Protein AF-A0A9X3IW19-F1 (afdb_monomer)

Organism: NCBI:txid889268

InterPro domains:
  IPR013517 FG-GAP repeat [PF13517] (7-63)
  IPR028994 Integrin alpha, N-terminal [SSF69318] (7-103)

Mean predicted aligned error: 17.05 Å

Foldseek 3Di:
DDQALAQAPQPQDHWDWDADLQQQKIWTQHPVPRDIDMDRDDHRQWAFGFWAAPPPRHTWGWTARLQARKIWTDDPPDDIDIDNAGGRQWDWDWDDPPPPSGTATFTWHDDDPDDGDGDHDDDDDDDDDDPDDDDDPDDPDPDPDDDDDDDDDDDDDDDDDDDDDDDDDDDDDDDDDDDD

Structure (mmCIF, N/CA/C/O backbone):
data_AF-A0A9X3IW19-F1
#
_entry.id   AF-A0A9X3IW19-F1
#
loop_
_atom_site.group_PDB
_atom_site.id
_atom_site.type_symbol
_atom_site.label_atom_id
_atom_site.label_alt_id
_atom_site.label_comp_id
_atom_site.label_asym_id
_atom_site.label_entity_id
_atom_site.label_seq_id
_atom_site.pdbx_PDB_ins_code
_atom_site.Cartn_x
_atom_site.Cartn_y
_atom_site.Cartn_z
_atom_site.occupancy
_atom_site.B_iso_or_equiv
_atom_site.auth_seq_id
_atom_site.auth_comp_id
_atom_site.auth_asym_id
_atom_site.auth_atom_id
_atom_site.pdbx_PDB_model_num
ATOM 1 N N . MET A 1 1 ? 1.644 -18.890 13.844 1.00 50.25 1 MET A N 1
ATOM 2 C CA . MET A 1 1 ? 0.683 -17.776 13.959 1.00 50.25 1 MET A CA 1
ATOM 3 C C . MET A 1 1 ? 0.173 -17.532 12.556 1.00 50.25 1 MET A C 1
ATOM 5 O O . MET A 1 1 ? 0.981 -17.629 11.643 1.00 50.25 1 MET A O 1
ATOM 9 N N . GLN A 1 2 ? -1.133 -17.390 12.355 1.00 54.16 2 GLN A N 1
ATOM 10 C CA . GLN A 1 2 ? -1.665 -17.140 11.016 1.00 54.16 2 GLN A CA 1
ATOM 11 C C . GLN A 1 2 ? -1.313 -15.703 10.629 1.00 54.16 2 GLN A C 1
ATOM 13 O O . GLN A 1 2 ? -1.563 -14.804 11.431 1.00 54.16 2 GLN A O 1
ATOM 18 N N . MET A 1 3 ? -0.682 -15.506 9.468 1.00 64.12 3 MET A N 1
ATOM 19 C CA . MET A 1 3 ? -0.517 -14.165 8.911 1.00 64.12 3 MET A CA 1
ATOM 20 C C . MET A 1 3 ? -1.897 -13.588 8.619 1.00 64.12 3 MET A C 1
ATOM 22 O O . MET A 1 3 ? -2.762 -14.290 8.091 1.00 64.12 3 MET A O 1
ATOM 26 N N . ARG A 1 4 ? -2.085 -12.334 9.019 1.00 76.69 4 ARG A N 1
ATOM 27 C CA . ARG A 1 4 ? -3.254 -11.525 8.699 1.00 76.69 4 ARG A CA 1
ATOM 28 C C . ARG A 1 4 ? -2.783 -10.436 7.768 1.00 76.69 4 ARG A C 1
ATOM 30 O O . ARG A 1 4 ? -2.130 -9.488 8.198 1.00 76.69 4 ARG A O 1
ATOM 37 N N . ASP A 1 5 ? -3.043 -10.634 6.487 1.00 82.88 5 ASP A N 1
ATOM 38 C CA . ASP A 1 5 ? -2.513 -9.755 5.450 1.00 82.88 5 ASP A CA 1
ATOM 39 C C . ASP A 1 5 ? -3.297 -8.435 5.375 1.00 82.88 5 ASP A C 1
ATOM 41 O O . ASP A 1 5 ? -2.851 -7.506 4.706 1.00 82.88 5 ASP A O 1
ATOM 45 N N . THR A 1 6 ? -4.438 -8.319 6.074 1.00 93.00 6 THR A N 1
ATOM 46 C CA . THR A 1 6 ? -5.308 -7.130 6.034 1.00 93.00 6 THR A CA 1
ATOM 47 C C . THR A 1 6 ? -5.830 -6.660 7.398 1.00 93.00 6 THR A C 1
ATOM 49 O O . THR A 1 6 ? -6.834 -5.962 7.437 1.00 93.00 6 THR A O 1
ATOM 52 N N . ASP A 1 7 ? -5.181 -6.995 8.516 1.00 95.38 7 ASP A N 1
ATOM 53 C CA . ASP A 1 7 ? -5.487 -6.423 9.845 1.00 95.38 7 ASP A CA 1
ATOM 54 C C . ASP A 1 7 ? -4.833 -5.037 9.973 1.00 95.38 7 ASP A C 1
ATOM 56 O O . ASP A 1 7 ? -3.658 -4.932 10.317 1.00 95.38 7 ASP A O 1
ATOM 60 N N . PHE A 1 8 ? -5.522 -3.960 9.590 1.00 96.56 8 PHE A N 1
ATOM 61 C CA . PHE A 1 8 ? -4.905 -2.632 9.486 1.00 96.56 8 PHE A CA 1
ATOM 62 C C . PHE A 1 8 ? -4.892 -1.875 10.817 1.00 96.56 8 PHE A C 1
ATOM 64 O O . PHE A 1 8 ? -4.002 -1.048 11.028 1.00 96.56 8 PHE A O 1
ATOM 71 N N . ASP A 1 9 ? -5.859 -2.122 11.705 1.00 96.19 9 ASP A N 1
ATOM 72 C CA . ASP A 1 9 ? -5.946 -1.451 13.009 1.00 96.19 9 ASP A CA 1
ATOM 73 C C . ASP A 1 9 ? -5.315 -2.242 14.170 1.00 96.19 9 ASP A C 1
ATOM 75 O O . ASP A 1 9 ? -5.046 -1.664 15.229 1.00 96.19 9 ASP A O 1
ATOM 79 N N . GLY A 1 10 ? -4.964 -3.511 13.952 1.00 94.75 10 GLY A N 1
ATOM 80 C CA . GLY A 1 10 ? -4.265 -4.357 14.916 1.00 94.75 10 GLY A CA 1
ATOM 81 C C . GLY A 1 10 ? -5.189 -4.969 15.961 1.00 94.75 10 GLY A C 1
ATOM 82 O O . GLY A 1 10 ? -4.710 -5.390 17.020 1.00 94.75 10 GLY A O 1
ATOM 83 N N . ASP A 1 11 ? -6.503 -5.007 15.712 1.00 95.06 11 ASP A N 1
ATOM 84 C CA . ASP A 1 11 ? -7.482 -5.609 16.623 1.00 95.06 11 ASP A CA 1
ATOM 85 C C . ASP A 1 11 ? -7.476 -7.149 16.587 1.00 95.06 11 ASP A C 1
ATOM 87 O O . ASP A 1 11 ? -8.125 -7.816 17.407 1.00 95.06 11 ASP A O 1
ATOM 91 N N . GLY A 1 12 ? -6.697 -7.729 15.676 1.00 93.12 12 GLY A N 1
ATOM 92 C CA . GLY A 1 12 ? -6.597 -9.158 15.499 1.00 93.12 12 GLY A CA 1
ATOM 93 C C . GLY A 1 12 ? -7.665 -9.734 14.572 1.00 93.12 12 GLY A C 1
ATOM 94 O O . GLY A 1 12 ? -7.993 -10.920 14.708 1.00 93.12 12 GLY A O 1
ATOM 95 N N . LYS A 1 13 ? -8.222 -8.949 13.653 1.00 93.31 13 LYS A N 1
ATOM 96 C CA . LYS A 1 13 ? -9.150 -9.399 12.613 1.00 93.31 13 LYS A CA 1
ATOM 97 C C .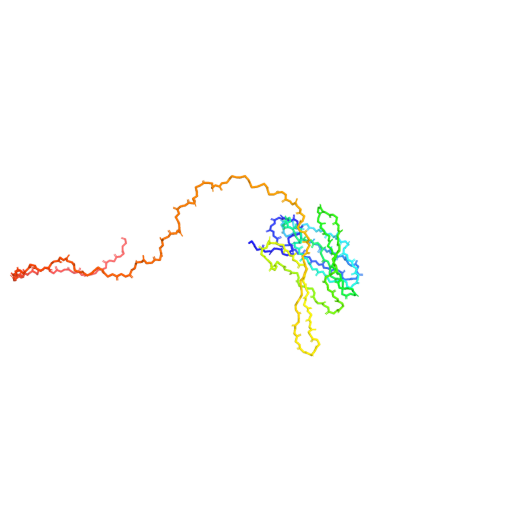 LYS A 1 13 ? -8.743 -8.799 11.277 1.00 93.31 13 LYS A C 1
ATOM 99 O O . LYS A 1 13 ? -8.205 -7.708 11.211 1.00 93.31 13 LYS A O 1
ATOM 104 N N . ASP A 1 14 ? -9.023 -9.530 10.207 1.00 94.81 14 ASP A N 1
ATOM 105 C CA . ASP A 1 14 ? -8.847 -8.987 8.866 1.00 94.81 14 ASP A CA 1
ATOM 106 C C . ASP A 1 14 ? -9.906 -7.908 8.604 1.00 94.81 14 ASP A C 1
ATOM 108 O O . ASP A 1 14 ? -11.104 -8.121 8.814 1.00 94.81 14 ASP A O 1
ATOM 112 N N . ASP A 1 15 ? -9.461 -6.762 8.105 1.00 97.69 15 ASP A N 1
ATOM 113 C CA . ASP A 1 15 ? -10.310 -5.662 7.674 1.00 97.69 15 ASP A CA 1
ATOM 114 C C . ASP A 1 15 ? -10.571 -5.710 6.168 1.00 97.69 15 ASP A C 1
ATOM 116 O O . ASP A 1 15 ? -9.903 -6.409 5.398 1.00 97.69 15 ASP A O 1
ATOM 120 N N . TYR A 1 16 ? -11.541 -4.908 5.729 1.00 97.94 16 TYR A N 1
ATOM 121 C CA . TYR A 1 16 ? -11.848 -4.744 4.313 1.00 97.94 16 TYR A CA 1
ATOM 122 C C . TYR A 1 16 ? -11.134 -3.520 3.754 1.00 97.94 16 TYR A C 1
ATOM 124 O O . TYR A 1 16 ? -11.151 -2.453 4.367 1.00 97.94 16 TYR A O 1
ATOM 132 N N . ALA A 1 17 ? -10.590 -3.638 2.543 1.00 97.38 17 ALA A N 1
ATOM 133 C CA . ALA A 1 17 ? -9.997 -2.513 1.835 1.00 97.38 17 ALA A CA 1
ATOM 134 C C . ALA A 1 17 ? -10.432 -2.446 0.367 1.00 97.38 17 ALA A C 1
ATOM 136 O O . ALA A 1 17 ? -10.577 -3.460 -0.315 1.00 97.38 17 ALA A O 1
ATOM 137 N N . VAL A 1 18 ? -10.599 -1.221 -0.126 1.00 98.00 18 VAL A N 1
ATOM 138 C CA . VAL A 1 18 ? -10.801 -0.886 -1.536 1.00 98.00 18 VAL A CA 1
ATOM 139 C C . VAL A 1 18 ? -9.675 0.043 -1.970 1.00 98.00 18 VAL A C 1
ATOM 141 O O . VAL A 1 18 ? -9.466 1.101 -1.382 1.00 98.00 18 VAL A O 1
ATOM 144 N N . TRP A 1 19 ? -8.970 -0.335 -3.031 1.00 98.00 19 TRP A N 1
ATOM 145 C CA . TRP A 1 19 ? -7.985 0.514 -3.696 1.00 98.00 19 TRP A CA 1
ATOM 146 C C . TRP A 1 19 ? -8.631 1.263 -4.856 1.00 98.00 19 TRP A C 1
ATOM 148 O O . TRP A 1 19 ? -9.373 0.673 -5.644 1.00 98.00 19 TRP A O 1
ATOM 158 N N . ARG A 1 20 ? -8.325 2.554 -4.988 1.00 98.31 20 ARG A N 1
ATOM 159 C CA . ARG A 1 20 ? -8.719 3.377 -6.130 1.00 98.31 20 ARG A CA 1
ATOM 160 C C . ARG A 1 20 ? -7.513 3.623 -7.046 1.00 98.31 20 ARG A C 1
ATOM 162 O O . ARG A 1 20 ? -6.681 4.477 -6.745 1.00 98.31 20 ARG A O 1
ATOM 169 N N . PRO A 1 21 ? -7.432 2.941 -8.205 1.00 97.38 21 PRO A N 1
ATOM 170 C CA . PRO A 1 21 ? -6.264 3.037 -9.083 1.00 97.38 21 PRO A CA 1
ATOM 171 C C . PRO A 1 21 ? -6.040 4.419 -9.703 1.00 97.38 21 PRO A C 1
ATOM 173 O O . PRO A 1 21 ? -4.925 4.723 -10.107 1.00 97.38 21 PRO A O 1
ATOM 176 N N . SER A 1 22 ? -7.084 5.245 -9.827 1.00 97.06 22 SER A N 1
ATOM 177 C CA . SER A 1 22 ? -6.997 6.543 -10.508 1.00 97.06 22 SER A CA 1
ATOM 178 C C . SER A 1 22 ? -6.211 7.597 -9.734 1.00 97.06 22 SER A C 1
ATOM 180 O O . SER A 1 22 ? -5.710 8.535 -10.345 1.00 97.06 22 SER A O 1
ATOM 182 N N . ASP A 1 23 ? -6.140 7.477 -8.410 1.00 96.19 23 ASP A N 1
ATOM 183 C CA . ASP A 1 23 ? -5.512 8.468 -7.528 1.00 96.19 23 ASP A CA 1
ATOM 184 C C . ASP A 1 23 ? -4.595 7.846 -6.466 1.00 96.19 23 ASP A C 1
ATOM 186 O O . ASP A 1 23 ? -3.927 8.571 -5.734 1.00 96.19 23 ASP A O 1
ATOM 190 N N . GLY A 1 24 ? -4.524 6.517 -6.400 1.00 97.69 24 GLY A N 1
ATOM 191 C CA . GLY A 1 24 ? -3.673 5.822 -5.452 1.00 97.69 24 GLY A CA 1
ATOM 192 C C . GLY A 1 24 ? -4.200 5.858 -4.014 1.00 97.69 24 GLY A C 1
ATOM 193 O O . GLY A 1 24 ? -3.414 5.919 -3.064 1.00 97.69 24 GLY A O 1
ATOM 194 N N . THR A 1 25 ? -5.524 5.859 -3.837 1.00 98.56 25 THR A N 1
ATOM 195 C CA . THR A 1 25 ? -6.150 5.939 -2.510 1.00 98.56 25 THR A CA 1
ATOM 196 C C . THR A 1 25 ? -6.634 4.582 -2.012 1.00 98.56 25 THR A C 1
ATOM 198 O O . THR A 1 25 ? -7.367 3.868 -2.697 1.00 98.56 25 THR A O 1
ATOM 201 N N . TRP A 1 26 ? -6.283 4.260 -0.770 1.00 98.62 26 TRP A N 1
ATOM 202 C CA . TRP A 1 26 ? -6.847 3.159 0.005 1.00 98.62 26 TRP A CA 1
ATOM 203 C C . TRP A 1 26 ? -8.062 3.646 0.787 1.00 98.62 26 TRP A C 1
ATOM 205 O O . TRP A 1 26 ? -7.991 4.678 1.453 1.00 98.62 26 TRP A O 1
ATOM 215 N N . TYR A 1 27 ? -9.144 2.880 0.758 1.00 98.56 27 TYR A N 1
ATOM 216 C CA . TYR A 1 27 ? -10.311 3.028 1.620 1.00 98.56 27 TYR A CA 1
ATOM 217 C C . TYR A 1 27 ? -10.440 1.772 2.463 1.00 98.56 27 TYR A C 1
ATOM 219 O O . TYR A 1 27 ? -10.535 0.684 1.905 1.00 98.56 27 TYR A O 1
ATOM 227 N N . ILE A 1 28 ? -10.438 1.915 3.781 1.00 98.56 28 ILE A N 1
ATOM 228 C CA . ILE A 1 28 ? -10.434 0.797 4.724 1.00 98.56 28 ILE A CA 1
ATOM 229 C C . ILE A 1 28 ? -11.702 0.871 5.563 1.00 98.56 28 ILE A C 1
ATOM 231 O O . ILE A 1 28 ? -12.080 1.955 6.007 1.00 98.56 28 ILE A O 1
ATOM 235 N N . LEU A 1 29 ? -12.351 -0.271 5.761 1.00 98.62 29 LEU A N 1
ATOM 236 C CA . LEU A 1 29 ? -13.445 -0.466 6.703 1.00 98.62 29 LEU A CA 1
ATOM 237 C C . LEU A 1 29 ? -12.963 -1.432 7.786 1.00 98.62 29 LEU A C 1
ATOM 239 O O . LEU A 1 29 ? -12.791 -2.623 7.515 1.00 98.62 29 LEU A O 1
ATOM 243 N N . PHE A 1 30 ? -12.781 -0.908 8.996 1.00 98.19 30 PHE A N 1
ATOM 244 C CA . PHE A 1 30 ? -12.328 -1.683 10.145 1.00 98.19 30 PHE A CA 1
ATOM 245 C C . PHE A 1 30 ? -13.431 -2.635 10.599 1.00 98.19 30 PHE A C 1
ATOM 247 O O . PHE A 1 30 ? -14.513 -2.207 11.015 1.00 98.19 30 PHE A O 1
ATOM 254 N N . SER A 1 31 ? -13.176 -3.935 10.503 1.00 97.56 31 SER A N 1
ATOM 255 C CA . SER A 1 31 ? -14.181 -4.981 10.711 1.00 97.56 31 SER A CA 1
ATOM 256 C C . SER A 1 31 ? -14.677 -5.034 12.160 1.00 97.56 31 SER A C 1
ATOM 258 O O . SER A 1 31 ? -15.843 -5.351 12.410 1.00 97.56 31 SER A O 1
ATOM 260 N N . GLY A 1 32 ? -13.816 -4.681 13.120 1.00 96.69 32 GLY A N 1
ATOM 261 C CA . GLY A 1 32 ? -14.140 -4.666 14.543 1.00 96.69 32 GLY A CA 1
ATOM 262 C C . GLY A 1 32 ? -15.017 -3.495 14.986 1.00 96.69 32 GLY A C 1
ATOM 263 O O . GLY A 1 32 ? -15.804 -3.651 15.920 1.00 96.69 32 GLY A O 1
ATOM 264 N N . THR A 1 33 ? -14.902 -2.336 14.330 1.00 97.75 33 THR A N 1
ATOM 265 C CA . THR A 1 33 ? -15.548 -1.084 14.772 1.00 97.75 33 THR A CA 1
ATOM 266 C C . THR A 1 33 ? -16.575 -0.527 13.786 1.00 97.75 33 THR A C 1
ATOM 268 O O . THR A 1 33 ? -17.392 0.312 14.166 1.00 97.75 33 THR A O 1
ATOM 271 N N . GLY A 1 34 ? -16.538 -0.958 12.522 1.00 97.38 34 GLY A N 1
ATOM 272 C CA . GLY A 1 34 ? -17.339 -0.400 11.430 1.00 97.38 34 GLY A CA 1
ATOM 273 C C . GLY A 1 34 ? -16.907 1.003 10.984 1.00 97.38 34 GLY A C 1
ATOM 274 O O . GLY A 1 34 ? -17.587 1.613 10.162 1.00 97.38 34 GLY A O 1
ATOM 275 N N . GLN A 1 35 ? -15.806 1.535 11.523 1.00 98.31 35 GLN A N 1
ATOM 276 C CA . GLN A 1 35 ? -15.268 2.840 11.138 1.00 98.31 35 GLN A CA 1
ATOM 277 C C . GLN A 1 35 ? -14.533 2.756 9.800 1.00 98.31 35 GLN A C 1
ATOM 279 O O . GLN A 1 35 ? -13.941 1.731 9.462 1.00 98.31 35 GLN A O 1
ATOM 284 N N . THR A 1 36 ? -14.544 3.858 9.051 1.00 98.31 36 THR A N 1
ATOM 285 C CA . THR A 1 36 ? -13.841 3.958 7.768 1.00 98.31 36 THR A CA 1
ATOM 286 C C . THR A 1 36 ? -12.665 4.916 7.841 1.00 98.31 36 THR A C 1
ATOM 288 O O . THR A 1 36 ? -12.775 5.986 8.440 1.00 98.31 36 THR A O 1
ATOM 291 N N . ALA A 1 37 ? -11.583 4.587 7.143 1.00 98.19 37 ALA A N 1
ATOM 292 C CA . ALA A 1 37 ? -10.428 5.457 6.965 1.00 98.19 37 ALA A CA 1
ATOM 293 C C . ALA A 1 37 ? -10.010 5.522 5.490 1.00 98.19 37 ALA A C 1
ATOM 295 O O . ALA A 1 37 ? -10.278 4.604 4.714 1.00 98.19 37 ALA A O 1
ATOM 296 N N . SER A 1 38 ? -9.344 6.611 5.097 1.00 98.31 38 SER A N 1
ATOM 297 C CA . SER A 1 38 ? -8.803 6.772 3.746 1.00 98.31 38 SER A CA 1
ATOM 298 C C . SER A 1 38 ? -7.368 7.274 3.767 1.00 98.31 38 SER A C 1
ATOM 300 O O . SER A 1 38 ? -7.060 8.224 4.490 1.00 98.31 38 SER A O 1
ATOM 302 N N . TYR A 1 39 ? -6.518 6.692 2.926 1.00 98.31 39 TYR A N 1
ATOM 303 C CA . TYR A 1 39 ? -5.100 7.028 2.841 1.00 98.31 39 TYR A CA 1
ATOM 304 C C . TYR A 1 39 ? -4.669 7.147 1.381 1.00 98.31 39 TYR A C 1
ATOM 306 O O . TYR A 1 39 ? -4.734 6.175 0.632 1.00 98.31 39 TYR A O 1
ATOM 314 N N . ALA A 1 40 ? -4.192 8.326 0.982 1.00 98.06 40 ALA A N 1
ATOM 315 C CA . ALA A 1 40 ? -3.525 8.509 -0.303 1.00 98.06 40 ALA A CA 1
ATOM 316 C C . ALA A 1 40 ? -2.100 7.946 -0.198 1.00 98.06 40 ALA A C 1
ATOM 318 O O . ALA A 1 40 ? -1.214 8.582 0.379 1.00 98.06 40 ALA A O 1
ATOM 319 N N . TRP A 1 41 ? -1.899 6.721 -0.685 1.00 98.38 41 TRP A N 1
ATOM 320 C CA . TRP A 1 41 ? -0.604 6.050 -0.649 1.00 98.38 41 TRP A CA 1
ATOM 321 C C . TRP A 1 41 ? -0.384 5.171 -1.879 1.00 98.38 41 TRP A C 1
ATOM 323 O O . TRP A 1 41 ? -0.824 4.023 -1.938 1.00 98.38 41 TRP A O 1
ATOM 333 N N . GLY A 1 42 ? 0.359 5.736 -2.826 1.00 97.94 42 GLY A N 1
ATOM 334 C CA . GLY A 1 42 ? 0.736 5.149 -4.104 1.00 97.94 42 GLY A CA 1
ATOM 335 C C . GLY A 1 42 ? 0.402 6.102 -5.247 1.00 97.94 42 GLY A C 1
ATOM 336 O O . GLY A 1 42 ? -0.004 7.242 -5.023 1.00 97.94 42 GLY A O 1
ATOM 337 N N . LEU A 1 43 ? 0.625 5.645 -6.472 1.00 98.12 43 LEU A N 1
ATOM 338 C CA . LEU A 1 43 ? 0.392 6.397 -7.701 1.00 98.12 43 LEU A CA 1
ATOM 339 C C . LEU A 1 43 ? -0.485 5.597 -8.673 1.00 98.12 43 LEU A C 1
ATOM 341 O O . LEU A 1 43 ? -0.601 4.374 -8.545 1.00 98.12 43 LEU A O 1
ATOM 345 N N . PRO A 1 44 ? -1.072 6.256 -9.689 1.00 97.81 44 PRO A N 1
ATOM 346 C CA . PRO A 1 44 ? -1.735 5.547 -10.771 1.00 97.81 44 PRO A CA 1
ATOM 347 C C . PRO A 1 44 ? -0.804 4.530 -11.438 1.00 97.81 44 PRO A C 1
ATOM 349 O O . PRO A 1 44 ? 0.307 4.864 -11.845 1.00 97.81 44 PRO A O 1
ATOM 352 N N . GLY A 1 45 ? -1.277 3.288 -11.554 1.00 96.88 45 GLY A N 1
ATOM 353 C CA . GLY A 1 45 ? -0.510 2.161 -12.100 1.00 96.88 45 GLY A CA 1
ATOM 354 C C . GLY A 1 45 ? 0.212 1.304 -11.055 1.00 96.88 45 GLY A C 1
ATOM 355 O O . GLY A 1 45 ? 0.666 0.213 -11.398 1.00 96.88 45 GLY A O 1
ATOM 356 N N . ASP A 1 46 ? 0.273 1.741 -9.796 1.00 98.44 46 ASP A N 1
ATOM 357 C CA . ASP A 1 46 ? 0.765 0.904 -8.703 1.00 98.44 46 ASP A CA 1
ATOM 358 C C . ASP A 1 46 ? -0.245 -0.219 -8.366 1.00 98.44 46 ASP A C 1
ATOM 360 O O . ASP A 1 46 ? -1.465 -0.062 -8.500 1.00 98.44 46 ASP A O 1
ATOM 364 N N . ILE A 1 47 ? 0.268 -1.362 -7.906 1.00 98.00 47 ILE A N 1
ATOM 365 C CA . ILE A 1 47 ? -0.510 -2.524 -7.459 1.00 98.00 47 ILE A CA 1
ATOM 366 C C . ILE A 1 47 ? -0.568 -2.515 -5.922 1.00 98.00 47 ILE A C 1
ATOM 368 O O . ILE A 1 47 ? 0.498 -2.491 -5.307 1.00 98.00 47 ILE A O 1
ATOM 372 N N . PRO A 1 48 ? -1.755 -2.552 -5.285 1.00 97.62 48 PRO A N 1
ATOM 373 C CA . PRO A 1 48 ? -1.896 -2.639 -3.829 1.00 97.62 48 PRO A CA 1
ATOM 374 C C . PRO A 1 48 ? -1.581 -4.053 -3.321 1.00 97.62 48 PRO A C 1
ATOM 376 O O . PRO A 1 48 ? -2.069 -5.039 -3.873 1.00 97.62 48 PRO A O 1
ATOM 379 N N . VAL A 1 49 ? -0.763 -4.159 -2.273 1.00 96.19 49 VAL A N 1
ATOM 380 C CA . VAL A 1 49 ? -0.203 -5.426 -1.776 1.00 96.19 49 VAL A CA 1
AT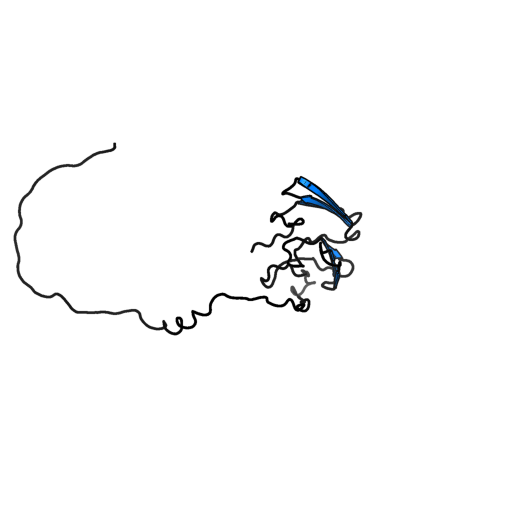OM 381 C C . VAL A 1 49 ? -0.145 -5.425 -0.235 1.00 96.19 49 VAL A C 1
ATOM 383 O O . VAL A 1 49 ? 0.945 -5.464 0.323 1.00 96.19 49 VAL A O 1
ATOM 386 N N . PRO A 1 50 ? -1.277 -5.316 0.485 1.00 95.38 50 PRO A N 1
ATOM 387 C CA . PRO A 1 50 ? -1.255 -5.171 1.943 1.00 95.38 50 PRO A CA 1
ATOM 388 C C . PRO A 1 50 ? -0.537 -6.357 2.605 1.00 95.38 50 PRO A C 1
ATOM 390 O O . PRO A 1 50 ? -0.691 -7.500 2.173 1.00 95.38 50 PRO A O 1
ATOM 393 N N . ALA A 1 51 ? 0.327 -6.061 3.578 1.00 92.94 51 ALA A N 1
ATOM 394 C CA . ALA A 1 51 ? 1.225 -7.050 4.164 1.00 92.94 51 ALA A CA 1
ATOM 395 C C . ALA A 1 51 ? 1.829 -6.544 5.482 1.00 92.94 51 ALA A C 1
ATOM 397 O O . ALA A 1 51 ? 2.159 -5.366 5.575 1.00 92.94 51 ALA A O 1
ATOM 398 N N . ASN A 1 52 ? 2.032 -7.426 6.465 1.00 92.12 52 ASN A N 1
ATOM 399 C CA . ASN A 1 52 ? 2.742 -7.114 7.714 1.00 92.12 52 ASN A CA 1
ATOM 400 C C . ASN A 1 52 ? 4.262 -7.287 7.529 1.00 92.12 52 ASN A C 1
ATOM 402 O O . ASN A 1 52 ? 4.817 -8.359 7.759 1.00 92.12 52 ASN A O 1
ATOM 406 N N . MET A 1 53 ? 4.930 -6.241 7.060 1.00 90.25 53 MET A N 1
ATOM 407 C CA . MET A 1 53 ? 6.374 -6.147 6.845 1.00 90.25 53 MET A CA 1
ATOM 408 C C . MET A 1 53 ? 7.138 -5.579 8.051 1.00 90.25 53 MET A C 1
ATOM 410 O O . MET A 1 53 ? 8.368 -5.674 8.081 1.00 90.25 53 MET A O 1
ATOM 414 N N . THR A 1 54 ? 6.467 -4.956 9.029 1.00 90.69 54 THR A N 1
ATOM 415 C CA . THR A 1 54 ? 7.146 -4.393 10.216 1.00 90.69 54 THR A CA 1
ATOM 416 C C . THR A 1 54 ? 7.149 -5.315 11.430 1.00 90.69 54 THR A C 1
ATOM 418 O O . THR A 1 54 ? 8.024 -5.186 12.292 1.00 90.69 54 THR A O 1
ATOM 421 N N . GLY A 1 55 ? 6.216 -6.265 11.498 1.00 87.81 55 GLY A N 1
ATOM 422 C CA . GLY A 1 55 ? 6.126 -7.237 12.583 1.00 87.81 55 GLY A CA 1
ATOM 423 C C . GLY A 1 55 ? 5.414 -6.758 13.827 1.00 87.81 55 GLY A C 1
ATOM 424 O O . GLY A 1 55 ? 5.505 -7.414 14.866 1.00 87.81 55 GLY A O 1
ATOM 425 N N . ASP A 1 56 ? 4.710 -5.636 13.738 1.00 88.81 56 ASP A N 1
ATOM 426 C CA . ASP A 1 56 ? 3.882 -5.127 14.826 1.00 88.81 56 ASP A CA 1
ATOM 427 C C . ASP A 1 56 ? 2.506 -5.817 14.901 1.00 88.81 56 ASP A C 1
ATOM 429 O O 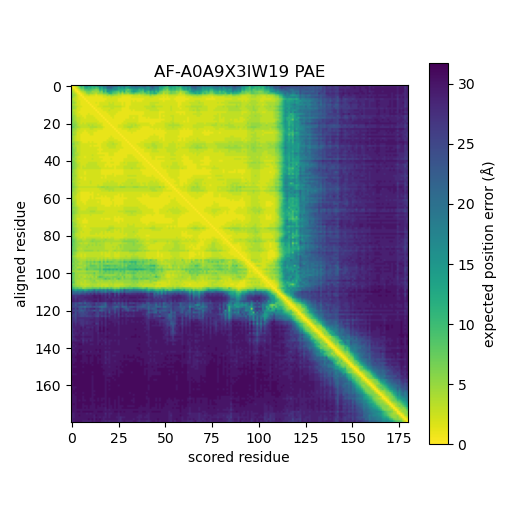. ASP A 1 56 ? 1.777 -5.630 15.874 1.00 88.81 56 ASP A O 1
ATOM 433 N N . GLY A 1 57 ? 2.191 -6.671 13.921 1.00 88.81 57 GLY A N 1
ATOM 434 C CA . GLY A 1 57 ? 0.941 -7.422 13.844 1.00 88.81 57 GLY A CA 1
ATOM 435 C C . GLY A 1 57 ? -0.112 -6.769 12.955 1.00 88.81 57 GLY A C 1
ATOM 436 O O . GLY A 1 57 ? -1.146 -7.396 12.744 1.00 88.81 57 GLY A O 1
ATOM 437 N N . ARG A 1 58 ? 0.159 -5.573 12.417 1.00 93.38 58 ARG A N 1
ATOM 438 C CA . ARG A 1 58 ? -0.713 -4.871 11.479 1.00 93.38 58 ARG A CA 1
ATOM 439 C C . ARG A 1 58 ? -0.240 -5.046 10.044 1.00 93.38 58 ARG A C 1
ATOM 441 O O . ARG A 1 58 ? 0.949 -5.156 9.766 1.00 93.38 58 ARG A O 1
ATOM 448 N N . ALA A 1 59 ? -1.181 -5.028 9.115 1.00 94.81 59 ALA A N 1
ATOM 449 C CA . ALA A 1 59 ? -0.894 -4.880 7.703 1.00 94.81 59 ALA A CA 1
ATOM 450 C C . ALA A 1 59 ? -0.480 -3.433 7.404 1.00 94.81 59 ALA A C 1
ATOM 452 O O . ALA A 1 59 ? -1.159 -2.474 7.785 1.00 94.81 59 ALA A O 1
ATOM 453 N N . GLU A 1 60 ? 0.620 -3.261 6.678 1.00 96.69 60 GLU A N 1
ATOM 454 C CA . GLU A 1 60 ? 1.014 -1.975 6.121 1.00 96.69 60 GLU A CA 1
ATOM 455 C C . GLU A 1 60 ? 0.318 -1.676 4.794 1.00 96.69 60 GLU A C 1
ATOM 457 O O . GLU A 1 60 ? -0.087 -2.567 4.043 1.00 96.69 60 GLU A O 1
ATOM 462 N N . LEU A 1 61 ? 0.260 -0.383 4.454 1.00 97.81 61 LEU A N 1
ATOM 463 C CA . LEU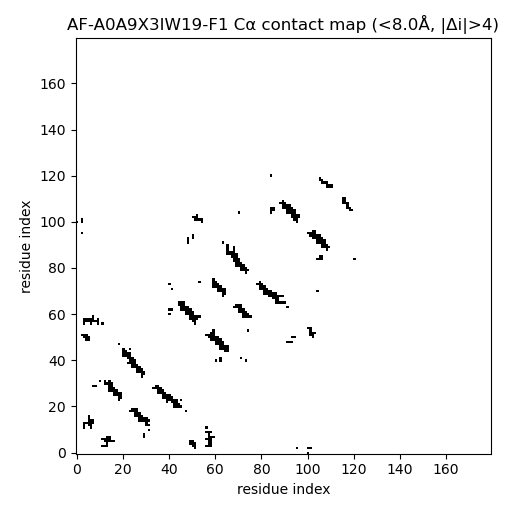 A 1 61 ? -0.091 0.039 3.102 1.00 97.81 61 LEU A CA 1
ATOM 464 C C . LEU A 1 61 ? 1.142 -0.125 2.219 1.00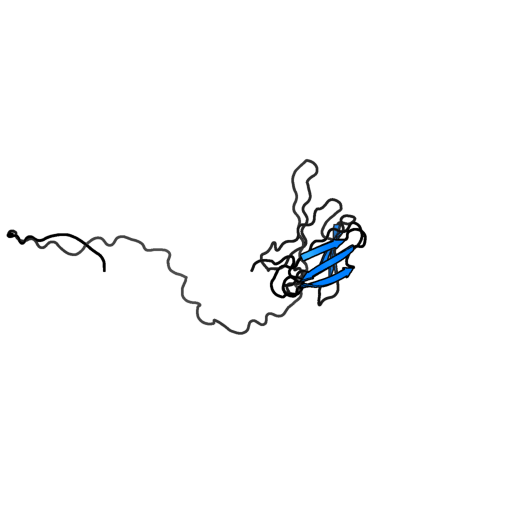 97.81 61 LEU A C 1
ATOM 466 O O . LEU A 1 61 ? 2.065 0.696 2.244 1.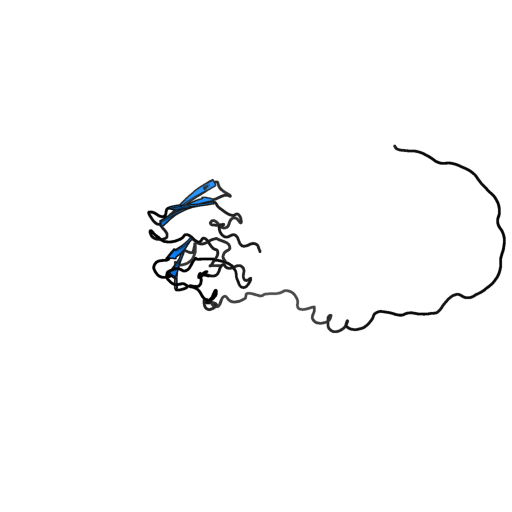00 97.81 61 LEU A O 1
ATOM 470 N N . VAL A 1 62 ? 1.165 -1.205 1.450 1.00 97.69 62 VAL A N 1
ATOM 471 C CA . VAL A 1 62 ? 2.263 -1.511 0.538 1.00 97.69 62 VAL A CA 1
ATOM 472 C C . VAL A 1 62 ? 1.757 -1.463 -0.889 1.00 97.69 62 VAL A C 1
ATOM 474 O O . VAL A 1 62 ? 0.698 -2.005 -1.204 1.00 97.69 62 VAL A O 1
ATOM 477 N N . VAL A 1 63 ? 2.534 -0.831 -1.761 1.00 98.31 63 VAL A N 1
ATOM 478 C CA . VAL A 1 63 ? 2.299 -0.873 -3.200 1.00 98.31 63 VAL A CA 1
ATOM 479 C C . VAL A 1 63 ? 3.537 -1.367 -3.939 1.00 98.31 63 VAL A C 1
ATOM 481 O O . VAL A 1 63 ? 4.665 -1.037 -3.571 1.00 98.31 63 VAL A O 1
ATOM 484 N N . PHE A 1 64 ? 3.328 -2.153 -4.989 1.00 98.31 64 PHE A N 1
ATOM 485 C CA . PHE A 1 64 ? 4.357 -2.504 -5.962 1.00 98.31 64 PHE A CA 1
ATOM 486 C C . PHE A 1 64 ? 4.177 -1.640 -7.204 1.00 98.31 64 PHE A C 1
ATOM 488 O O . PHE A 1 64 ? 3.071 -1.562 -7.736 1.00 98.31 64 PHE A O 1
ATOM 495 N N . ARG A 1 65 ? 5.252 -1.013 -7.676 1.00 98.12 65 ARG A N 1
ATOM 496 C CA . ARG A 1 65 ? 5.268 -0.180 -8.874 1.00 98.12 65 ARG A CA 1
ATOM 497 C C . ARG A 1 65 ? 5.807 -0.981 -10.061 1.00 98.12 65 ARG A C 1
ATOM 499 O O . ARG A 1 65 ? 7.018 -1.181 -10.169 1.00 98.12 65 ARG A O 1
ATOM 506 N N . PRO A 1 66 ? 4.955 -1.411 -11.009 1.00 97.06 66 PRO A N 1
ATOM 507 C CA . PRO A 1 66 ? 5.402 -2.256 -12.116 1.00 97.06 66 PRO A CA 1
ATOM 508 C C . PRO A 1 66 ? 6.327 -1.540 -13.104 1.00 97.06 66 PRO A C 1
ATOM 510 O O . PRO A 1 66 ? 7.069 -2.201 -13.827 1.00 97.06 66 PRO A O 1
ATOM 513 N N . SER A 1 67 ? 6.291 -0.202 -13.156 1.00 96.50 67 SER A N 1
ATOM 514 C CA . SER A 1 67 ? 7.103 0.587 -14.090 1.00 96.50 67 SER A CA 1
ATOM 515 C C . SER A 1 67 ? 8.601 0.545 -13.790 1.00 96.50 67 SER A C 1
ATOM 517 O O . SER A 1 67 ? 9.396 0.838 -14.677 1.00 96.50 67 SER A O 1
ATOM 519 N N . ASP A 1 68 ? 8.993 0.205 -12.562 1.00 96.25 68 ASP A N 1
ATOM 520 C CA . ASP A 1 68 ? 10.398 0.110 -12.150 1.00 96.25 68 ASP A CA 1
ATOM 521 C C . ASP A 1 68 ? 10.705 -1.099 -11.245 1.00 96.25 68 ASP A C 1
ATOM 523 O O . ASP A 1 68 ? 11.871 -1.358 -10.947 1.00 96.25 68 ASP A O 1
ATOM 527 N N . GLY A 1 69 ? 9.695 -1.877 -10.843 1.00 96.12 69 GLY A N 1
ATOM 528 C CA . GLY A 1 69 ? 9.858 -3.043 -9.977 1.00 96.12 69 GLY A CA 1
ATOM 529 C C . GLY A 1 69 ? 10.118 -2.695 -8.508 1.00 96.12 69 GLY A C 1
ATOM 530 O O . GLY A 1 69 ? 10.621 -3.535 -7.754 1.00 96.12 69 GLY A O 1
ATOM 531 N N . SER A 1 70 ? 9.830 -1.462 -8.089 1.00 97.62 70 SER A N 1
ATOM 532 C CA . SER A 1 70 ? 10.015 -1.027 -6.707 1.00 97.62 70 SER A CA 1
ATOM 533 C C . SER A 1 70 ? 8.791 -1.309 -5.832 1.00 97.62 70 SER A C 1
ATOM 535 O O . SER A 1 70 ? 7.650 -1.333 -6.285 1.00 97.62 70 SER A O 1
ATOM 537 N N . TRP A 1 71 ? 9.042 -1.542 -4.548 1.00 97.94 71 TRP A N 1
ATOM 538 C CA . TRP A 1 71 ? 8.030 -1.663 -3.503 1.00 97.94 71 TRP A CA 1
ATOM 539 C C . TRP A 1 71 ? 8.065 -0.404 -2.647 1.00 97.94 71 TRP A C 1
ATOM 541 O O . TRP A 1 71 ? 9.148 0.025 -2.241 1.00 97.94 71 TRP A O 1
ATOM 551 N N . HIS A 1 72 ? 6.904 0.155 -2.321 1.00 98.12 72 HIS A N 1
ATOM 552 C CA . HIS A 1 72 ? 6.759 1.302 -1.429 1.00 98.12 72 HIS A CA 1
ATOM 553 C C . HIS A 1 72 ? 5.904 0.915 -0.228 1.00 98.12 72 HIS A C 1
ATOM 555 O O . HIS A 1 72 ? 4.745 0.534 -0.381 1.00 98.12 72 HIS A O 1
ATOM 561 N N . VAL A 1 73 ? 6.472 1.041 0.968 1.00 97.81 73 VAL A N 1
ATOM 562 C CA . VAL A 1 73 ? 5.848 0.612 2.221 1.00 97.81 73 VAL A CA 1
ATOM 563 C C . VAL A 1 73 ? 5.556 1.834 3.076 1.00 97.81 73 VAL A C 1
ATOM 565 O O . VAL A 1 73 ? 6.445 2.659 3.313 1.00 97.81 73 VAL A O 1
ATOM 568 N N . ARG A 1 74 ? 4.322 1.934 3.571 1.00 98.00 74 ARG A N 1
ATOM 569 C CA . ARG A 1 74 ? 3.928 2.886 4.610 1.00 98.00 74 ARG A CA 1
ATOM 570 C C . ARG A 1 74 ? 3.559 2.136 5.890 1.00 98.00 74 ARG A C 1
ATOM 572 O O . ARG A 1 74 ? 2.424 1.672 6.010 1.00 98.00 74 ARG A O 1
ATOM 579 N N . PRO A 1 75 ? 4.507 2.061 6.838 1.00 96.38 75 PRO A N 1
ATOM 580 C CA . PRO A 1 75 ? 4.235 1.688 8.218 1.00 96.38 75 PRO A CA 1
ATOM 581 C C . PRO A 1 75 ? 3.263 2.641 8.908 1.00 96.38 75 PRO A C 1
ATOM 583 O O . PRO A 1 75 ? 3.136 3.804 8.517 1.00 96.38 75 PRO A O 1
ATOM 586 N N . TRP A 1 76 ? 2.640 2.158 9.980 1.00 96.12 76 TRP A N 1
ATOM 587 C CA . TRP A 1 76 ? 1.821 2.979 10.874 1.00 96.12 76 TRP A CA 1
ATOM 588 C C . TRP A 1 76 ? 2.676 3.852 11.796 1.00 96.12 76 TRP A C 1
ATOM 590 O O . TRP A 1 76 ? 2.472 5.063 11.861 1.00 96.12 76 TRP A O 1
ATOM 600 N N . ASP A 1 77 ? 3.685 3.248 12.433 1.00 95.25 77 ASP A N 1
ATOM 601 C CA . ASP A 1 77 ? 4.480 3.878 13.499 1.00 95.25 77 ASP A CA 1
ATOM 602 C C . ASP A 1 77 ? 5.960 4.079 13.122 1.00 95.25 77 ASP A C 1
ATOM 604 O O . ASP A 1 77 ? 6.827 4.254 13.981 1.00 95.25 77 ASP A O 1
ATOM 608 N N . ALA A 1 78 ? 6.277 4.050 11.826 1.00 95.56 78 ALA A N 1
ATOM 609 C CA . ALA A 1 78 ? 7.631 4.257 11.320 1.00 95.56 78 ALA A CA 1
ATOM 610 C C . ALA A 1 78 ? 7.630 5.053 10.003 1.00 95.56 78 ALA A C 1
ATOM 612 O O . ALA A 1 78 ? 6.616 5.099 9.304 1.00 95.56 78 ALA A O 1
ATOM 613 N N . PRO A 1 79 ? 8.761 5.685 9.632 1.00 97.38 79 PRO A N 1
ATOM 614 C CA . PRO A 1 79 ? 8.878 6.349 8.343 1.00 97.38 79 PRO A CA 1
ATOM 615 C C . PRO A 1 79 ? 8.635 5.384 7.182 1.00 97.38 79 PRO A C 1
ATOM 617 O O . PRO A 1 79 ? 9.089 4.238 7.201 1.00 97.38 79 PRO A O 1
ATOM 620 N N . SER A 1 80 ? 7.966 5.877 6.143 1.00 97.94 80 SER A N 1
ATOM 621 C CA . SER A 1 80 ? 7.820 5.148 4.888 1.00 97.94 80 SER A CA 1
ATOM 622 C C . SER A 1 80 ? 9.177 4.887 4.241 1.00 97.94 80 SER A C 1
ATOM 624 O O . SER A 1 80 ? 10.101 5.698 4.335 1.00 97.94 80 SER A O 1
ATOM 626 N N . TYR A 1 81 ? 9.286 3.764 3.544 1.00 97.25 81 TYR A N 1
ATOM 627 C CA . TYR A 1 81 ? 10.515 3.363 2.871 1.00 97.25 81 TYR A CA 1
ATOM 628 C C . TYR A 1 81 ? 10.213 2.677 1.541 1.00 97.25 81 TYR A C 1
ATOM 630 O O . TYR A 1 81 ? 9.063 2.410 1.190 1.00 97.25 81 TYR A O 1
ATOM 638 N N . SER A 1 82 ? 11.256 2.448 0.746 1.00 97.00 82 SER A N 1
ATOM 639 C CA . SER A 1 82 ? 11.141 1.780 -0.550 1.00 97.00 82 SER A CA 1
ATOM 640 C C . SER A 1 82 ? 12.222 0.724 -0.717 1.00 97.00 82 SER A C 1
ATOM 642 O O . SER A 1 82 ? 13.329 0.868 -0.197 1.00 97.00 82 SER A O 1
ATOM 644 N N . LEU A 1 83 ? 11.892 -0.339 -1.440 1.00 94.06 83 LEU A N 1
ATOM 645 C CA . LEU A 1 83 ? 12.775 -1.468 -1.705 1.00 94.06 83 LEU A CA 1
ATOM 646 C C . LEU A 1 83 ? 12.791 -1.737 -3.210 1.00 94.06 83 LEU A C 1
ATOM 648 O O . LEU A 1 83 ? 11.744 -1.921 -3.823 1.00 94.06 83 LEU A O 1
ATOM 652 N N . SER A 1 84 ? 13.974 -1.800 -3.814 1.00 94.44 84 SER A N 1
ATOM 653 C CA . SER A 1 84 ? 14.120 -2.233 -5.208 1.00 94.44 84 SER A CA 1
ATOM 654 C C . SER A 1 84 ? 14.221 -3.755 -5.241 1.00 94.44 84 SER A C 1
ATOM 656 O O . SER A 1 84 ? 15.311 -4.317 -5.105 1.00 94.44 84 SER A O 1
ATOM 658 N N . TRP A 1 85 ? 13.068 -4.418 -5.345 1.00 93.12 85 TRP A N 1
ATOM 659 C CA . TRP A 1 85 ? 12.974 -5.875 -5.370 1.00 93.12 85 TRP A CA 1
ATOM 660 C C . TRP A 1 85 ? 11.985 -6.369 -6.426 1.00 93.12 85 TRP A C 1
ATOM 662 O O . TRP A 1 85 ? 10.874 -6.806 -6.136 1.00 93.12 85 TRP A O 1
ATOM 672 N N . GLY A 1 86 ? 12.421 -6.290 -7.672 1.00 93.81 86 GLY A N 1
ATOM 673 C CA . GLY A 1 86 ? 11.647 -6.653 -8.845 1.00 93.81 86 GLY A CA 1
ATOM 674 C C . GLY A 1 86 ? 12.220 -5.951 -10.065 1.00 93.81 86 GLY A C 1
ATOM 675 O O . GLY A 1 86 ? 13.171 -5.174 -9.964 1.00 93.81 86 GLY A O 1
ATOM 676 N N . VAL A 1 87 ? 11.640 -6.240 -11.218 1.00 94.25 87 VAL A N 1
ATOM 677 C CA . VAL A 1 87 ? 11.851 -5.514 -12.472 1.00 94.25 87 VAL A CA 1
ATOM 678 C C . VAL A 1 87 ? 10.519 -5.374 -13.206 1.00 94.25 87 VAL A C 1
ATOM 680 O O . VAL A 1 87 ? 9.513 -5.970 -12.816 1.00 94.25 87 VAL A O 1
ATOM 683 N N . ILE A 1 88 ? 10.511 -4.602 -14.291 1.00 94.31 88 ILE A N 1
ATOM 684 C CA . ILE A 1 88 ? 9.351 -4.498 -15.181 1.00 94.31 88 ILE A CA 1
ATOM 685 C C . ILE A 1 88 ? 8.909 -5.901 -15.629 1.00 94.31 88 ILE A C 1
ATOM 687 O O . ILE A 1 88 ? 9.722 -6.690 -16.111 1.00 94.31 88 ILE A O 1
ATOM 691 N N . GLY A 1 89 ? 7.612 -6.188 -15.487 1.00 91.50 89 GLY A N 1
ATOM 692 C CA . GLY A 1 89 ? 6.996 -7.469 -15.860 1.00 91.50 89 GLY A CA 1
ATOM 693 C C . GLY A 1 89 ? 6.898 -8.498 -14.729 1.00 91.50 89 GLY A C 1
ATOM 694 O O . GLY A 1 89 ? 6.277 -9.542 -14.919 1.00 91.50 89 GLY A O 1
ATOM 695 N N . ASP A 1 90 ? 7.465 -8.209 -13.559 1.00 95.06 90 ASP A N 1
ATOM 696 C CA . ASP A 1 90 ? 7.276 -9.031 -12.367 1.00 95.06 90 ASP A CA 1
ATOM 697 C C . ASP A 1 90 ? 5.881 -8.840 -11.748 1.00 95.06 90 ASP A C 1
ATOM 699 O O . ASP A 1 90 ? 5.297 -7.757 -11.797 1.00 95.06 90 ASP A O 1
ATOM 703 N N . ILE A 1 91 ? 5.362 -9.901 -11.127 1.00 94.69 91 ILE A N 1
ATOM 704 C CA . ILE A 1 91 ? 4.089 -9.911 -10.394 1.00 94.69 91 ILE A CA 1
ATOM 705 C C . ILE A 1 91 ? 4.395 -9.968 -8.889 1.00 94.69 91 ILE A C 1
ATOM 707 O O . ILE A 1 91 ? 5.103 -10.886 -8.474 1.00 94.69 91 ILE A O 1
ATOM 711 N N . PRO A 1 92 ? 3.892 -9.043 -8.052 1.00 94.94 92 PRO A N 1
ATOM 712 C CA . PRO A 1 92 ? 4.159 -9.054 -6.615 1.00 94.94 92 PRO A CA 1
ATOM 713 C C . PRO A 1 92 ? 3.414 -10.196 -5.910 1.00 94.94 92 PRO A C 1
ATOM 715 O O . PRO A 1 92 ? 2.238 -10.440 -6.171 1.00 94.94 92 PRO A O 1
ATOM 718 N N . VAL A 1 93 ? 4.100 -10.885 -4.999 1.00 92.69 93 VAL A N 1
ATOM 719 C CA . VAL A 1 93 ? 3.575 -11.999 -4.194 1.00 92.69 93 VAL A CA 1
ATOM 720 C C . VAL A 1 93 ? 4.143 -11.887 -2.770 1.00 92.69 93 VAL A C 1
ATOM 722 O O . VAL A 1 93 ? 5.126 -12.556 -2.460 1.00 92.69 93 VAL A O 1
ATOM 725 N N . PRO A 1 94 ? 3.607 -11.005 -1.908 1.00 87.81 94 PRO A N 1
ATOM 726 C CA . PRO A 1 94 ? 4.108 -10.863 -0.543 1.00 87.81 94 PRO A CA 1
ATOM 727 C C . PRO A 1 94 ? 3.820 -12.150 0.233 1.00 87.81 94 PRO A C 1
ATOM 729 O O . PRO A 1 94 ? 2.738 -12.720 0.109 1.00 87.81 94 PRO A O 1
ATOM 732 N N . MET A 1 95 ? 4.771 -12.622 1.034 1.00 84.19 95 MET A N 1
ATOM 733 C CA . MET A 1 95 ? 4.505 -13.675 2.018 1.00 84.19 95 MET A CA 1
ATOM 734 C C . MET A 1 95 ? 5.661 -13.833 3.003 1.00 84.19 95 MET A C 1
ATOM 736 O O . MET A 1 95 ? 6.806 -13.496 2.698 1.00 84.19 95 MET A O 1
ATOM 740 N N . ASP A 1 96 ? 5.365 -14.400 4.169 1.00 84.00 96 ASP A N 1
ATOM 741 C CA . ASP A 1 96 ? 6.361 -14.955 5.082 1.00 84.00 96 ASP A CA 1
ATOM 742 C C . ASP A 1 96 ? 6.955 -16.238 4.486 1.00 84.00 96 ASP A C 1
ATOM 744 O O . ASP A 1 96 ? 6.319 -17.294 4.402 1.00 84.00 96 ASP A O 1
ATOM 748 N N . HIS A 1 97 ? 8.189 -16.121 4.008 1.00 78.38 97 HIS A N 1
ATOM 749 C CA . HIS A 1 97 ? 8.918 -17.202 3.358 1.00 78.38 97 HIS A CA 1
ATOM 750 C C . HIS A 1 97 ? 9.863 -17.966 4.294 1.00 78.38 97 HIS A C 1
ATOM 752 O O . HIS A 1 97 ? 10.367 -19.018 3.882 1.00 78.38 97 HIS A O 1
ATOM 758 N N . ASP A 1 98 ? 10.172 -17.434 5.477 1.00 79.12 98 ASP A N 1
ATOM 759 C CA . ASP A 1 98 ? 11.164 -17.991 6.406 1.00 79.12 98 ASP A CA 1
ATOM 760 C C . ASP A 1 98 ? 10.595 -18.330 7.796 1.00 79.12 98 ASP A C 1
ATOM 762 O O . ASP A 1 98 ? 11.289 -18.933 8.621 1.00 79.12 98 ASP A O 1
ATOM 766 N N . GLY A 1 99 ? 9.300 -18.092 7.998 1.00 80.06 99 GLY A N 1
ATOM 767 C CA . GLY A 1 99 ? 8.531 -18.475 9.171 1.00 80.06 99 GLY A CA 1
ATOM 768 C C . GLY A 1 99 ? 8.707 -17.527 10.353 1.00 80.06 99 GLY A C 1
ATOM 769 O O . GLY A 1 99 ? 8.458 -17.947 11.490 1.00 80.06 99 GLY A O 1
ATOM 770 N N . ASP A 1 100 ? 9.184 -16.300 10.128 1.00 82.81 100 ASP A N 1
ATOM 771 C CA . ASP A 1 100 ? 9.378 -15.306 11.186 1.00 82.81 100 ASP A CA 1
ATOM 772 C C . ASP A 1 100 ? 8.108 -14.494 11.508 1.00 82.81 100 ASP A C 1
ATOM 774 O O . ASP A 1 100 ? 8.078 -13.761 12.501 1.00 82.81 100 ASP A O 1
ATOM 778 N N . GLY A 1 101 ? 7.029 -14.719 10.751 1.00 79.19 101 GLY A N 1
ATOM 779 C CA . GLY A 1 101 ? 5.745 -14.041 10.882 1.00 79.19 101 GLY A CA 1
ATOM 780 C C . GLY A 1 101 ? 5.670 -12.706 10.144 1.00 79.19 101 GLY A C 1
ATOM 781 O O . GLY A 1 101 ? 4.661 -12.017 10.306 1.00 79.19 101 GLY A O 1
ATOM 782 N N . LEU A 1 102 ? 6.700 -12.342 9.371 1.00 85.19 102 LEU A N 1
ATOM 783 C CA . LEU A 1 102 ? 6.775 -11.109 8.593 1.00 85.19 102 LEU A CA 1
ATOM 784 C C . LEU A 1 102 ? 6.632 -11.402 7.106 1.00 85.19 102 LEU A C 1
ATOM 786 O O . LEU A 1 102 ? 7.317 -12.249 6.535 1.00 85.19 102 LEU A O 1
ATOM 790 N N . ALA A 1 103 ? 5.788 -10.632 6.434 1.00 85.62 103 ALA A N 1
ATOM 791 C CA . ALA A 1 103 ? 5.747 -10.659 4.990 1.00 85.62 103 ALA A CA 1
ATOM 792 C C . ALA A 1 103 ? 7.053 -10.098 4.410 1.00 85.62 103 ALA A C 1
ATOM 794 O O . ALA A 1 103 ? 7.501 -9.002 4.749 1.00 85.62 103 ALA A O 1
ATOM 795 N N . SER A 1 104 ? 7.646 -10.839 3.479 1.00 87.38 104 SER A N 1
ATOM 796 C CA . SER A 1 104 ? 8.786 -10.389 2.687 1.00 87.38 104 SER A CA 1
ATOM 797 C C . SER A 1 104 ? 8.334 -9.956 1.288 1.00 87.38 104 SER A C 1
ATOM 799 O O . SER A 1 104 ? 7.464 -10.608 0.702 1.00 87.38 104 SER A O 1
ATOM 801 N N . PRO A 1 105 ? 8.950 -8.916 0.692 1.00 88.38 105 PRO A N 1
ATOM 802 C CA . PRO A 1 105 ? 8.788 -8.627 -0.728 1.00 88.38 105 PRO A CA 1
ATOM 803 C C . PRO A 1 105 ? 9.254 -9.816 -1.567 1.00 88.38 105 PRO A C 1
ATOM 805 O O . PRO A 1 105 ? 10.412 -10.240 -1.495 1.00 88.38 105 PRO A O 1
ATOM 808 N N . ALA A 1 106 ? 8.365 -10.333 -2.402 1.00 91.31 106 ALA A N 1
ATOM 809 C CA . ALA A 1 106 ? 8.684 -11.384 -3.349 1.00 91.31 106 ALA A CA 1
ATOM 810 C C . ALA A 1 106 ? 7.925 -11.175 -4.650 1.00 91.31 106 ALA A C 1
ATOM 812 O O . ALA A 1 106 ? 6.846 -10.593 -4.682 1.00 91.31 106 ALA A O 1
ATOM 813 N N . VAL A 1 107 ? 8.537 -11.624 -5.741 1.00 92.12 107 VAL A N 1
ATOM 814 C CA . VAL A 1 107 ? 8.007 -11.457 -7.088 1.00 92.12 107 VAL A CA 1
ATOM 815 C C . VAL A 1 107 ? 7.968 -12.791 -7.810 1.00 92.12 107 VAL A C 1
ATOM 817 O O . VAL A 1 107 ? 8.876 -13.616 -7.682 1.00 92.12 107 VAL A O 1
ATOM 820 N N . PHE A 1 108 ? 6.920 -12.983 -8.599 1.00 90.94 108 PHE A N 1
ATOM 821 C CA . PHE A 1 108 ? 6.820 -14.041 -9.581 1.00 90.94 108 PHE A CA 1
ATOM 822 C C . PHE A 1 108 ? 7.138 -13.482 -10.966 1.00 90.94 108 PHE A C 1
ATOM 824 O O . PHE A 1 108 ? 6.539 -12.503 -11.410 1.00 90.94 108 PHE A O 1
ATOM 831 N N . ARG A 1 109 ? 8.062 -14.144 -11.662 1.00 90.94 109 ARG A N 1
ATOM 832 C CA . ARG A 1 109 ? 8.442 -13.819 -13.034 1.00 90.94 109 ARG A CA 1
ATOM 833 C C . ARG A 1 109 ? 8.065 -14.976 -13.943 1.00 90.94 109 ARG A C 1
ATOM 835 O O . ARG A 1 109 ? 8.606 -16.076 -13.805 1.00 90.94 109 ARG A O 1
ATOM 842 N N . GLN A 1 110 ? 7.169 -14.733 -14.899 1.00 78.44 110 GLN A N 1
ATOM 843 C CA . GLN A 1 110 ? 6.947 -15.698 -15.972 1.00 78.44 110 GLN A CA 1
ATOM 844 C C . GLN A 1 110 ? 8.192 -15.748 -16.855 1.00 78.44 110 GLN A C 1
ATOM 846 O O . GLN A 1 110 ? 8.644 -14.731 -17.380 1.00 78.44 110 GLN A O 1
ATOM 851 N N . ALA A 1 111 ? 8.761 -16.939 -17.013 1.00 66.44 111 ALA A N 1
ATOM 852 C CA . ALA A 1 111 ? 9.876 -17.128 -17.919 1.00 66.44 111 ALA A CA 1
ATOM 853 C C . ALA A 1 111 ? 9.425 -16.897 -19.359 1.00 66.44 111 ALA A C 1
ATOM 855 O O . ALA A 1 111 ? 8.485 -17.536 -19.833 1.00 66.44 111 ALA A O 1
ATOM 856 N N . GLN A 1 112 ? 10.138 -16.032 -20.073 1.00 61.12 112 GLN A N 1
ATOM 857 C CA . GLN A 1 112 ? 10.137 -16.091 -21.527 1.00 61.12 112 GLN A CA 1
ATOM 858 C C . GLN A 1 112 ? 10.790 -17.427 -21.908 1.00 61.12 112 GLN A C 1
ATOM 860 O O . GLN A 1 112 ? 11.890 -17.710 -21.442 1.00 61.12 112 GLN A O 1
ATOM 865 N N . VAL A 1 113 ? 10.045 -18.267 -22.637 1.00 48.25 113 VAL A N 1
ATOM 866 C CA . VAL A 1 113 ? 10.387 -19.605 -23.167 1.00 48.25 113 VAL A CA 1
ATOM 867 C C . VAL A 1 113 ? 11.753 -20.149 -22.698 1.00 48.25 113 VAL A C 1
ATOM 869 O O . VAL A 1 113 ? 12.781 -19.845 -23.294 1.00 48.25 113 VAL A O 1
ATOM 872 N N . GLY A 1 114 ? 11.767 -20.973 -21.638 1.00 52.75 114 GLY A N 1
ATOM 873 C CA . GLY A 1 114 ? 12.995 -21.652 -21.184 1.00 52.75 114 GLY A CA 1
ATOM 874 C C . GLY A 1 114 ? 13.052 -22.122 -19.722 1.00 52.75 114 GLY A C 1
ATOM 875 O O . GLY A 1 114 ? 13.862 -22.991 -19.416 1.00 52.75 114 GLY A O 1
ATOM 876 N N . GLY A 1 115 ? 12.188 -21.622 -18.829 1.00 50.59 115 GLY A N 1
ATOM 877 C CA . GLY A 1 115 ? 12.049 -22.134 -17.452 1.00 50.59 115 GLY A CA 1
ATOM 878 C C . GLY A 1 115 ? 11.983 -21.052 -16.366 1.00 50.59 115 GLY A C 1
ATOM 879 O O . GLY A 1 115 ? 12.698 -20.057 -16.422 1.00 50.59 115 GLY A O 1
ATOM 880 N N . THR A 1 116 ? 11.098 -21.246 -15.381 1.00 51.44 116 THR A N 1
ATOM 881 C CA . THR A 1 116 ? 10.797 -20.321 -14.268 1.00 51.44 116 THR A CA 1
ATOM 882 C C . THR A 1 116 ? 12.015 -20.054 -13.373 1.00 51.44 116 THR A C 1
ATOM 884 O O . THR A 1 116 ? 12.675 -20.995 -12.936 1.00 51.44 116 THR A O 1
ATOM 887 N N . GLN A 1 117 ? 12.273 -18.786 -13.025 1.00 55.06 117 GLN A N 1
ATOM 888 C CA . GLN A 1 117 ? 13.273 -18.390 -12.021 1.00 55.06 117 GLN A CA 1
ATOM 889 C C . GLN A 1 117 ? 12.613 -17.702 -10.815 1.00 55.06 117 GLN A C 1
ATOM 891 O O . GLN A 1 117 ? 11.701 -16.896 -10.978 1.00 55.06 117 GLN A O 1
ATOM 896 N N . TRP A 1 118 ? 13.123 -17.994 -9.613 1.00 51.66 118 TRP A N 1
ATOM 897 C CA . TRP A 1 118 ? 12.737 -17.378 -8.335 1.00 51.66 118 TRP A CA 1
ATOM 898 C C . TRP A 1 118 ? 13.941 -16.631 -7.728 1.00 51.66 118 TRP A C 1
ATOM 900 O O . TRP A 1 118 ? 15.053 -17.158 -7.765 1.00 51.66 118 TRP A O 1
ATOM 910 N N . SER A 1 119 ? 13.750 -15.446 -7.129 1.00 53.72 119 SER A N 1
ATOM 911 C CA . SER A 1 119 ? 14.825 -14.676 -6.459 1.00 53.72 119 SER A CA 1
ATOM 912 C C . SER A 1 119 ? 14.367 -14.030 -5.138 1.00 53.72 119 SER A C 1
ATOM 914 O O . SER A 1 119 ? 13.208 -13.630 -5.044 1.00 53.72 119 SER A O 1
ATOM 916 N N . ARG A 1 120 ? 15.275 -13.852 -4.145 1.00 51.41 120 ARG A N 1
ATOM 917 C CA . ARG A 1 120 ? 15.012 -13.211 -2.818 1.00 51.41 120 ARG A CA 1
ATOM 918 C C . ARG A 1 120 ? 16.116 -12.233 -2.349 1.00 51.41 120 ARG A C 1
ATOM 920 O O . ARG A 1 120 ? 17.273 -12.417 -2.729 1.00 51.41 120 ARG A O 1
ATOM 927 N N . ARG A 1 121 ? 15.791 -11.269 -1.464 1.00 42.91 121 ARG A N 1
ATOM 928 C CA . ARG A 1 121 ? 16.762 -10.439 -0.703 1.00 42.91 121 ARG A CA 1
ATOM 929 C C . ARG A 1 121 ? 16.248 -10.071 0.690 1.00 42.91 121 ARG A C 1
ATOM 931 O O . ARG A 1 121 ? 15.092 -9.708 0.847 1.00 42.91 121 ARG A O 1
ATOM 938 N N . HIS A 1 122 ? 17.151 -10.113 1.670 1.00 43.28 122 HIS A N 1
ATOM 939 C CA . HIS A 1 122 ? 16.905 -9.768 3.074 1.00 43.28 122 HIS A CA 1
ATOM 940 C C . HIS A 1 122 ? 17.244 -8.292 3.371 1.00 43.28 122 HIS A C 1
ATOM 942 O O . HIS A 1 122 ? 18.296 -7.817 2.925 1.00 43.28 122 HIS A O 1
ATOM 948 N N . PRO A 1 123 ? 16.452 -7.574 4.184 1.00 42.06 123 PRO A N 1
ATOM 949 C CA . PRO A 1 123 ? 16.933 -6.420 4.938 1.00 42.06 123 PRO A CA 1
ATOM 950 C C . PRO A 1 123 ? 17.872 -6.896 6.059 1.00 42.06 123 PRO A C 1
ATOM 952 O O . PRO A 1 123 ? 17.645 -7.936 6.676 1.00 42.06 123 PRO A O 1
ATOM 955 N N . ALA A 1 124 ? 18.955 -6.163 6.329 1.00 36.75 124 ALA A N 1
ATOM 956 C CA . ALA A 1 124 ? 19.859 -6.513 7.423 1.00 36.75 124 ALA A CA 1
ATOM 957 C C . ALA A 1 124 ? 19.109 -6.465 8.771 1.00 36.75 124 ALA A C 1
ATOM 959 O O . ALA A 1 124 ? 18.383 -5.497 9.010 1.00 36.75 124 ALA A O 1
ATOM 960 N N . PRO A 1 125 ? 19.299 -7.442 9.679 1.00 42.22 125 PRO A N 1
ATOM 961 C CA . PRO A 1 125 ? 18.647 -7.417 10.979 1.00 42.22 125 PRO A CA 1
ATOM 962 C C . PRO A 1 125 ? 19.141 -6.212 11.788 1.00 42.22 125 PRO A C 1
ATOM 964 O O . PRO A 1 125 ? 20.269 -6.182 12.292 1.00 42.22 125 PRO A O 1
ATOM 967 N N . GLY A 1 126 ? 18.270 -5.212 11.928 1.00 38.34 126 GLY A N 1
ATOM 968 C CA . GLY A 1 126 ? 18.406 -4.164 12.927 1.00 38.34 126 GLY A CA 1
ATOM 969 C C . GLY A 1 126 ? 18.485 -4.804 14.311 1.00 38.34 126 GLY A C 1
ATOM 970 O O . GLY A 1 126 ? 17.692 -5.676 14.667 1.00 38.34 126 GLY A O 1
ATOM 971 N N . ARG A 1 127 ? 19.497 -4.417 15.091 1.00 48.19 127 ARG A N 1
ATOM 972 C CA . ARG A 1 127 ? 19.774 -4.957 16.428 1.00 48.19 127 ARG A CA 1
ATOM 973 C C . ARG A 1 127 ? 18.645 -4.622 17.415 1.00 48.19 127 ARG A C 1
ATOM 975 O O . ARG A 1 127 ? 18.801 -3.719 18.233 1.00 48.19 127 ARG A O 1
ATOM 982 N N . HIS A 1 128 ? 17.566 -5.400 17.444 1.00 38.78 128 HIS A N 1
ATOM 983 C CA . HIS A 1 128 ? 16.655 -5.405 18.587 1.00 38.78 128 HIS A CA 1
ATOM 984 C C . HIS A 1 128 ? 17.161 -6.391 19.642 1.00 38.78 128 HIS A C 1
ATOM 986 O O . HIS A 1 128 ? 17.177 -7.613 19.481 1.00 38.78 128 HIS A O 1
ATOM 992 N N . ARG A 1 129 ? 17.672 -5.809 20.733 1.00 41.53 129 ARG A N 1
ATOM 993 C CA . ARG A 1 129 ? 18.179 -6.502 21.918 1.00 41.53 129 ARG A CA 1
ATOM 994 C C . ARG A 1 129 ? 17.157 -7.530 22.407 1.00 41.53 129 ARG A C 1
ATOM 996 O O . ARG A 1 129 ? 16.071 -7.173 22.854 1.00 41.53 129 ARG A O 1
ATOM 1003 N N . ARG A 1 130 ? 17.549 -8.807 22.413 1.00 40.16 130 ARG A N 1
ATOM 1004 C CA . ARG A 1 130 ? 16.811 -9.879 23.088 1.00 40.16 130 ARG A CA 1
ATOM 1005 C C . ARG A 1 130 ? 16.728 -9.575 24.586 1.00 40.16 130 ARG A C 1
ATOM 1007 O O . ARG A 1 130 ? 17.688 -9.821 25.311 1.00 40.16 130 ARG A O 1
ATOM 1014 N N . ARG A 1 131 ? 15.570 -9.135 25.082 1.00 42.16 131 ARG A N 1
ATOM 1015 C CA . ARG A 1 131 ? 15.206 -9.360 26.489 1.00 42.16 131 ARG A CA 1
ATOM 1016 C C . ARG A 1 131 ? 14.710 -10.799 26.626 1.00 42.16 131 ARG A C 1
ATOM 1018 O O . ARG A 1 131 ? 13.519 -11.061 26.680 1.00 42.16 131 ARG A O 1
ATOM 1025 N N . ARG A 1 132 ? 15.645 -11.753 26.657 1.00 43.41 132 ARG A N 1
ATOM 1026 C CA . ARG A 1 132 ? 15.380 -13.079 27.228 1.00 43.41 132 ARG A CA 1
ATOM 1027 C C . ARG A 1 132 ? 15.741 -13.012 28.705 1.00 43.41 132 ARG A C 1
ATOM 1029 O O . ARG A 1 132 ? 16.905 -13.180 29.049 1.00 43.41 132 ARG A O 1
ATOM 1036 N N . HIS A 1 133 ? 14.753 -12.789 29.566 1.00 35.34 133 HIS A N 1
ATOM 1037 C CA . HIS A 1 133 ? 14.882 -13.150 30.972 1.00 35.34 133 HIS A CA 1
ATOM 1038 C C . HIS A 1 133 ? 13.951 -14.315 31.298 1.00 35.34 133 HIS A C 1
ATOM 1040 O O . HIS A 1 133 ? 12.738 -14.224 31.178 1.00 35.34 133 HIS A O 1
ATOM 1046 N N . GLN A 1 134 ? 14.615 -15.393 31.719 1.00 31.41 134 GLN A N 1
ATOM 1047 C CA . GLN A 1 134 ? 14.177 -16.372 32.708 1.00 31.41 134 GLN A CA 1
ATOM 1048 C C . GLN A 1 134 ? 12.941 -17.215 32.371 1.00 31.41 134 GLN A C 1
ATOM 1050 O O . GLN A 1 134 ? 11.822 -16.904 32.759 1.00 31.41 134 GLN A O 1
ATOM 1055 N N . ARG A 1 135 ? 13.201 -18.398 31.801 1.00 40.72 135 ARG A N 1
ATOM 1056 C CA . ARG A 1 135 ? 12.722 -19.681 32.348 1.00 40.72 135 ARG A CA 1
ATOM 1057 C C . ARG A 1 135 ? 13.511 -20.848 31.735 1.00 40.72 135 ARG A C 1
ATOM 1059 O O . ARG A 1 135 ? 13.794 -20.844 30.543 1.00 40.72 135 ARG A O 1
ATOM 1066 N N . ALA A 1 136 ? 13.838 -21.819 32.590 1.00 32.94 136 ALA A N 1
ATOM 1067 C CA . ALA A 1 136 ? 14.455 -23.125 32.320 1.00 32.94 136 ALA A CA 1
ATOM 1068 C C . ALA A 1 136 ? 15.996 -23.203 32.184 1.00 32.94 136 ALA A C 1
ATOM 1070 O O . ALA A 1 136 ? 16.538 -23.676 31.187 1.00 32.94 136 ALA A O 1
ATOM 1071 N N . HIS A 1 137 ? 16.708 -22.879 33.269 1.00 42.44 137 HIS A N 1
ATOM 1072 C CA . HIS A 1 137 ? 17.681 -23.858 33.777 1.00 42.44 137 HIS A CA 1
ATOM 1073 C C . HIS A 1 137 ? 16.881 -24.983 34.457 1.00 42.44 137 HIS A C 1
ATOM 1075 O O . HIS A 1 137 ? 15.904 -24.681 35.136 1.00 42.44 137 HIS A O 1
ATOM 1081 N N . LEU A 1 138 ? 17.297 -26.242 34.256 1.00 40.97 138 LEU A N 1
ATOM 1082 C CA . LEU A 1 138 ? 16.535 -27.499 34.425 1.00 40.97 138 LEU A CA 1
ATOM 1083 C C . LEU A 1 138 ? 15.579 -27.721 33.234 1.00 40.97 138 LEU A C 1
ATOM 1085 O O . LEU A 1 138 ? 14.438 -27.290 33.244 1.00 40.97 138 LEU A O 1
ATOM 1089 N N . LEU A 1 139 ? 16.015 -28.277 32.103 1.00 35.19 139 LEU A N 1
ATOM 1090 C CA . LEU A 1 139 ? 16.313 -29.701 31.943 1.00 35.19 139 LEU A CA 1
ATOM 1091 C C . LEU A 1 139 ? 17.347 -29.900 30.816 1.00 35.19 139 LEU A C 1
ATOM 1093 O O . LEU A 1 139 ? 17.010 -30.095 29.652 1.00 35.19 139 LEU A O 1
ATOM 1097 N N . ARG A 1 140 ? 18.635 -29.893 31.165 1.00 44.41 140 ARG A N 1
ATOM 1098 C CA . ARG A 1 140 ? 19.664 -30.625 30.413 1.00 44.41 140 ARG A CA 1
ATOM 1099 C C . ARG A 1 140 ? 20.004 -31.873 31.219 1.00 44.41 140 ARG A C 1
ATOM 1101 O O . ARG A 1 140 ? 20.924 -31.805 32.017 1.00 44.41 140 ARG A O 1
ATOM 1108 N N . ALA A 1 141 ? 19.244 -32.956 31.050 1.00 45.25 141 ALA A N 1
ATOM 1109 C CA . ALA A 1 141 ? 19.662 -34.332 31.370 1.00 45.25 141 ALA A CA 1
ATOM 1110 C C . ALA A 1 141 ? 18.524 -35.347 31.133 1.00 45.25 141 ALA A C 1
ATOM 1112 O O . ALA A 1 141 ? 18.160 -36.067 32.048 1.00 45.25 141 ALA A O 1
ATOM 1113 N N . ALA A 1 142 ? 17.934 -35.420 29.935 1.00 39.56 142 ALA A N 1
ATOM 1114 C CA . ALA A 1 142 ? 17.135 -36.591 29.537 1.00 39.56 142 ALA A CA 1
ATOM 1115 C C . ALA A 1 142 ? 16.764 -36.526 28.050 1.00 39.56 142 ALA A C 1
ATOM 1117 O O . ALA A 1 142 ? 15.638 -36.185 27.730 1.00 39.56 142 ALA A O 1
ATOM 1118 N N . GLN A 1 143 ? 17.709 -36.808 27.144 1.00 38.78 143 GLN A N 1
ATOM 1119 C CA . GLN A 1 143 ? 17.418 -37.403 25.816 1.00 38.78 143 GLN A CA 1
ATOM 1120 C C . GLN A 1 143 ? 18.695 -37.768 25.031 1.00 38.78 143 GLN A C 1
ATOM 1122 O O . GLN A 1 143 ? 18.775 -37.673 23.812 1.00 38.78 143 GLN A O 1
ATOM 1127 N N . ARG A 1 144 ? 19.713 -38.270 25.742 1.00 48.22 144 ARG A N 1
ATOM 1128 C CA . ARG A 1 144 ? 20.744 -39.149 25.171 1.00 48.22 144 ARG A CA 1
ATOM 1129 C C . ARG A 1 144 ? 20.652 -40.502 25.869 1.00 48.22 144 ARG A C 1
ATOM 1131 O O . ARG A 1 144 ? 21.376 -40.731 26.827 1.00 48.22 144 ARG A O 1
ATOM 1138 N N . ARG A 1 145 ? 19.705 -41.334 25.425 1.00 45.12 145 ARG A N 1
ATOM 1139 C CA . ARG A 1 145 ? 19.653 -42.812 25.525 1.00 45.12 145 ARG A CA 1
ATOM 1140 C C . ARG A 1 145 ? 18.204 -43.267 25.363 1.00 45.12 145 ARG A C 1
ATOM 1142 O O . ARG A 1 145 ? 17.466 -43.301 26.335 1.00 45.12 145 ARG A O 1
ATOM 1149 N N . LEU A 1 146 ? 17.818 -43.604 24.137 1.00 35.44 146 LEU A N 1
ATOM 1150 C CA . LEU A 1 146 ? 16.759 -44.581 23.845 1.00 35.44 146 LEU A CA 1
ATOM 1151 C C . LEU A 1 146 ? 16.834 -44.979 22.362 1.00 35.44 146 LEU A C 1
ATOM 1153 O O . LEU A 1 146 ? 15.867 -44.937 21.615 1.00 35.44 146 LEU A O 1
ATOM 1157 N N . VAL A 1 147 ? 18.040 -45.357 21.932 1.00 42.78 147 VAL A N 1
ATOM 1158 C CA . VAL A 1 147 ? 18.222 -46.313 20.836 1.00 42.78 147 VAL A CA 1
ATOM 1159 C C . VAL A 1 147 ? 18.620 -47.611 21.527 1.00 42.78 147 VAL A C 1
ATOM 1161 O O . VAL A 1 147 ? 19.539 -47.593 22.341 1.00 42.78 147 VAL A O 1
ATOM 1164 N N . GLN A 1 148 ? 17.915 -48.693 21.192 1.00 40.38 148 GLN A N 1
ATOM 1165 C CA . GLN A 1 148 ? 17.932 -50.032 21.801 1.00 40.38 148 GLN A CA 1
ATOM 1166 C C . GLN A 1 148 ? 17.001 -50.187 23.014 1.00 40.38 148 GLN A C 1
ATOM 1168 O O . GLN A 1 148 ? 17.329 -49.786 24.125 1.00 40.38 148 GLN A O 1
ATOM 1173 N N . LEU A 1 149 ? 15.829 -50.794 22.784 1.00 32.00 149 LEU A N 1
ATOM 1174 C CA . LEU A 1 149 ? 15.438 -52.100 23.347 1.00 32.00 149 LEU A CA 1
ATOM 1175 C C . LEU A 1 149 ? 13.922 -52.336 23.180 1.00 32.00 149 LEU A C 1
ATOM 1177 O O . LEU A 1 149 ? 13.098 -51.829 23.935 1.00 32.00 149 LEU A O 1
ATOM 1181 N N . ARG A 1 150 ? 13.562 -53.179 22.213 1.00 37.00 150 ARG A N 1
ATOM 1182 C CA . ARG A 1 150 ? 12.380 -54.058 22.215 1.00 37.00 150 ARG A CA 1
ATOM 1183 C C . ARG A 1 150 ? 12.690 -55.209 21.248 1.00 37.00 150 ARG A C 1
ATOM 1185 O O . ARG A 1 150 ? 13.342 -54.946 20.241 1.00 37.00 150 ARG A O 1
ATOM 1192 N N . PRO A 1 151 ? 12.116 -56.407 21.412 1.00 41.75 151 PRO A N 1
ATOM 1193 C CA . PRO A 1 151 ? 11.739 -57.134 22.630 1.00 41.75 151 PRO A CA 1
ATOM 1194 C C . PRO A 1 151 ? 12.286 -58.587 22.584 1.00 41.75 151 PRO A C 1
ATOM 1196 O O . PRO A 1 151 ? 12.797 -58.998 21.555 1.00 41.75 151 PRO A O 1
ATOM 1199 N N . LEU A 1 152 ? 12.180 -59.358 23.676 1.00 34.84 152 LEU A N 1
ATOM 1200 C CA . LEU A 1 152 ? 11.942 -60.823 23.723 1.00 34.84 152 LEU A CA 1
ATOM 1201 C C . LEU A 1 152 ? 12.222 -61.319 25.156 1.00 34.84 152 LEU A C 1
ATOM 1203 O O . LEU A 1 152 ? 13.316 -61.773 25.475 1.00 34.84 152 LEU A O 1
ATOM 1207 N N . VAL A 1 153 ? 11.220 -61.237 26.036 1.00 33.22 153 VAL A N 1
ATOM 1208 C CA . VAL A 1 153 ? 11.231 -61.995 27.297 1.00 33.22 153 VAL A CA 1
ATOM 1209 C C . VAL A 1 153 ? 10.470 -63.289 27.042 1.00 33.22 153 VAL A C 1
ATOM 1211 O O . VAL A 1 153 ? 9.243 -63.333 27.080 1.00 33.22 153 VAL A O 1
ATOM 1214 N N . GLY A 1 154 ? 11.221 -64.335 26.711 1.00 29.80 154 GLY A N 1
ATOM 1215 C CA . GLY A 1 154 ? 10.747 -65.709 26.710 1.00 29.80 154 GLY A CA 1
ATOM 1216 C C . GLY A 1 154 ? 11.121 -66.395 28.021 1.00 29.80 154 GLY A C 1
ATOM 1217 O O . GLY A 1 154 ? 12.280 -66.364 28.411 1.00 29.80 154 GLY A O 1
ATOM 1218 N N . ARG A 1 155 ? 10.133 -67.086 28.606 1.00 35.09 155 ARG A N 1
ATOM 1219 C CA . ARG A 1 155 ? 10.239 -68.122 29.653 1.00 35.09 155 ARG A CA 1
ATOM 1220 C C . ARG A 1 155 ? 10.707 -67.637 31.029 1.00 35.09 155 ARG A C 1
ATOM 1222 O O . ARG A 1 155 ? 11.876 -67.373 31.227 1.00 35.09 155 ARG A O 1
ATOM 1229 N N . VAL A 1 156 ? 9.807 -67.674 32.011 1.00 32.66 156 VAL A N 1
ATOM 1230 C CA . VAL A 1 156 ? 9.722 -68.724 33.049 1.00 32.66 156 VAL A CA 1
ATOM 1231 C C . VAL A 1 156 ? 8.448 -68.447 33.854 1.00 32.66 156 VAL A C 1
ATOM 1233 O O . VAL A 1 156 ? 8.311 -67.365 34.407 1.00 32.66 156 VAL A O 1
ATOM 1236 N N . LEU A 1 157 ? 7.512 -69.403 33.866 1.00 32.78 157 LEU A N 1
ATOM 1237 C CA . LEU A 1 157 ? 6.724 -69.882 35.019 1.00 32.78 157 LEU A CA 1
ATOM 1238 C C . LEU A 1 157 ? 5.479 -70.636 34.511 1.00 32.78 157 LEU A C 1
ATOM 1240 O O . LEU A 1 157 ? 4.667 -70.086 33.775 1.00 32.78 157 LEU A O 1
ATOM 1244 N N . GLY A 1 158 ? 5.333 -71.903 34.922 1.00 29.19 158 GLY A N 1
ATOM 1245 C CA . GLY A 1 158 ? 4.046 -72.610 34.884 1.00 29.19 158 GLY A CA 1
ATOM 1246 C C . GLY A 1 158 ? 3.985 -73.933 34.110 1.00 29.19 158 GLY A C 1
ATOM 1247 O O . GLY A 1 158 ? 3.214 -74.059 33.165 1.00 29.19 158 GLY A O 1
ATOM 1248 N N . ARG A 1 159 ? 4.716 -74.971 34.540 1.00 33.75 159 ARG A N 1
ATOM 1249 C CA . ARG A 1 159 ? 4.282 -76.369 34.336 1.00 33.75 159 ARG A CA 1
ATOM 1250 C C . ARG A 1 159 ? 4.382 -77.137 35.652 1.00 33.75 159 ARG A C 1
ATOM 1252 O O . ARG A 1 159 ? 5.367 -77.816 35.907 1.00 33.75 159 ARG A O 1
ATOM 1259 N N . ALA A 1 160 ? 3.323 -77.065 36.449 1.00 35.72 160 ALA A N 1
ATOM 1260 C CA . ALA A 1 160 ? 2.982 -78.108 37.407 1.00 35.72 160 ALA A CA 1
ATOM 1261 C C . ALA A 1 160 ? 1.703 -78.786 36.900 1.00 35.72 160 ALA A C 1
ATOM 1263 O O . ALA A 1 160 ? 0.636 -78.183 36.835 1.00 35.72 160 ALA A O 1
ATOM 1264 N N . ARG A 1 161 ? 1.839 -80.039 36.458 1.00 38.44 161 ARG A N 1
ATOM 1265 C CA . ARG A 1 161 ? 0.713 -80.939 36.188 1.00 38.44 161 ARG A CA 1
ATOM 1266 C C . ARG A 1 161 ? 0.088 -81.338 37.526 1.00 38.44 161 ARG A C 1
ATOM 1268 O O . ARG A 1 161 ? 0.842 -81.760 38.398 1.00 38.44 161 ARG A O 1
ATOM 1275 N N . ARG A 1 162 ? -1.247 -81.376 37.613 1.00 36.44 162 ARG A N 1
ATOM 1276 C CA . ARG A 1 162 ? -2.037 -82.567 38.006 1.00 36.44 162 ARG A CA 1
ATOM 1277 C C . ARG A 1 162 ? -3.535 -82.244 38.112 1.00 36.44 162 ARG A C 1
ATOM 1279 O O . ARG A 1 162 ? -3.893 -81.358 38.867 1.00 36.44 162 ARG A O 1
ATOM 1286 N N . ARG A 1 163 ? -4.322 -83.088 37.419 1.00 37.06 163 ARG A N 1
ATOM 1287 C CA . ARG A 1 163 ? -5.679 -83.602 37.731 1.00 37.06 163 ARG A CA 1
ATOM 1288 C C . ARG A 1 163 ? -6.790 -82.540 37.846 1.00 37.06 163 ARG A C 1
ATOM 1290 O O . ARG A 1 163 ? -6.694 -81.642 38.655 1.00 37.06 163 ARG A O 1
ATOM 1297 N N . GLY A 1 164 ? -7.864 -82.545 37.063 1.00 32.41 164 GLY A N 1
ATOM 1298 C CA . GLY A 1 164 ? -8.583 -83.657 36.446 1.00 32.41 164 GLY A CA 1
ATOM 1299 C C . GLY A 1 164 ? -9.933 -83.800 37.150 1.00 32.41 164 GLY A C 1
ATOM 1300 O O . GLY A 1 164 ? -9.927 -84.202 38.302 1.00 32.41 164 GLY A O 1
ATOM 1301 N N . GLY A 1 165 ? -11.016 -83.476 36.431 1.00 35.34 165 GLY A N 1
ATOM 1302 C CA . GLY A 1 165 ? -12.398 -83.905 36.693 1.00 35.34 165 GLY A CA 1
ATOM 1303 C C . GLY A 1 165 ? -13.099 -83.296 37.907 1.00 35.34 165 GLY A C 1
ATOM 1304 O O . GLY A 1 165 ? -12.762 -83.621 39.033 1.00 35.34 165 GLY A O 1
ATOM 1305 N N . ASP A 1 166 ? -14.083 -82.424 37.673 1.00 34.59 166 ASP A N 1
ATOM 1306 C CA . ASP A 1 166 ? -15.494 -82.737 37.967 1.00 34.59 166 ASP A CA 1
ATOM 1307 C C . ASP A 1 166 ? -16.386 -81.496 37.773 1.00 34.59 166 ASP A C 1
ATOM 1309 O O . ASP A 1 166 ? -16.248 -80.467 38.428 1.00 34.59 166 ASP A O 1
ATOM 1313 N N . ALA A 1 167 ? -17.326 -81.616 36.836 1.00 37.34 167 ALA A N 1
ATOM 1314 C CA . ALA A 1 167 ? -18.596 -80.888 36.822 1.00 37.34 167 ALA A CA 1
ATOM 1315 C C . ALA A 1 167 ? -19.635 -81.835 37.467 1.00 37.34 167 ALA A C 1
ATOM 1317 O O . ALA A 1 167 ? -19.414 -83.047 37.365 1.00 37.34 167 ALA A O 1
ATOM 1318 N N . PRO A 1 168 ? -20.794 -81.402 38.029 1.00 47.38 168 PRO A N 1
ATOM 1319 C CA . PRO A 1 168 ? -21.819 -80.740 37.208 1.00 47.38 168 PRO A CA 1
ATOM 1320 C C . PRO A 1 168 ? -22.863 -79.849 37.946 1.00 47.38 168 PRO A C 1
ATOM 1322 O O . PRO A 1 168 ? -22.902 -79.754 39.166 1.00 47.38 168 PRO A O 1
ATOM 1325 N N . ARG A 1 169 ? -23.821 -79.356 37.135 1.00 39.44 169 ARG A N 1
ATOM 1326 C CA . ARG A 1 169 ? -25.225 -78.945 37.429 1.00 39.44 169 ARG A CA 1
ATOM 1327 C C . ARG A 1 169 ? -25.446 -77.443 37.650 1.00 39.44 169 ARG A C 1
ATOM 1329 O O . ARG A 1 169 ? -25.059 -76.874 38.652 1.00 39.44 169 ARG A O 1
ATOM 1336 N N . ARG A 1 170 ? -25.926 -76.743 36.612 1.00 36.47 170 ARG A N 1
ATOM 1337 C CA . ARG A 1 170 ? -27.343 -76.545 36.200 1.00 36.47 170 ARG A CA 1
ATOM 1338 C C . ARG A 1 170 ? -28.112 -75.624 37.159 1.00 36.47 170 ARG A C 1
ATOM 1340 O O . ARG A 1 170 ? -28.606 -76.079 38.178 1.00 36.47 170 ARG A O 1
ATOM 1347 N N . GLY A 1 171 ? -28.330 -74.386 36.721 1.00 39.69 171 GLY A N 1
ATOM 1348 C CA . GLY A 1 171 ? -29.390 -73.495 37.193 1.00 39.69 171 GLY A CA 1
ATOM 1349 C C . GLY A 1 171 ? -29.761 -72.540 36.058 1.00 39.69 171 GLY A C 1
ATOM 1350 O O . GLY A 1 171 ? -28.890 -71.881 35.506 1.00 39.69 171 GLY A O 1
ATOM 1351 N N . ARG A 1 172 ? -31.024 -72.585 35.632 1.00 43.69 172 ARG A N 1
ATOM 1352 C CA . ARG A 1 172 ? -31.608 -71.849 34.499 1.00 43.69 172 ARG A CA 1
ATOM 1353 C C . ARG A 1 172 ? -32.059 -70.445 34.927 1.00 43.69 172 ARG A C 1
ATOM 1355 O O . ARG A 1 172 ? -32.389 -70.253 36.089 1.00 43.69 172 ARG A O 1
ATOM 1362 N N . GLY A 1 173 ? -32.209 -69.559 33.943 1.00 40.25 173 GLY A N 1
ATOM 1363 C CA . GLY A 1 173 ? -32.882 -68.253 34.028 1.00 40.25 173 GLY A CA 1
ATOM 1364 C C . GLY A 1 173 ? -31.956 -67.191 33.442 1.00 40.25 173 GLY A C 1
ATOM 1365 O O . GLY A 1 173 ? -30.875 -66.994 33.968 1.00 40.25 173 GLY A O 1
ATOM 1366 N N . GLY A 1 174 ? -32.197 -66.567 32.294 1.00 37.22 174 GLY A N 1
ATOM 1367 C CA . GLY A 1 174 ? -33.450 -66.069 31.735 1.00 37.22 174 GLY A CA 1
ATOM 1368 C C . GLY A 1 174 ? -33.180 -64.603 31.367 1.00 37.22 174 GLY A C 1
ATOM 1369 O O . GLY A 1 174 ? -33.053 -63.773 32.254 1.00 37.22 174 GLY A O 1
ATOM 1370 N N . CYS A 1 175 ? -32.984 -64.322 30.080 1.00 32.75 175 CYS A N 1
ATOM 1371 C CA . CYS A 1 175 ? -33.117 -62.985 29.472 1.00 32.75 175 CYS A CA 1
ATOM 1372 C C . CYS A 1 175 ? -34.623 -62.643 29.330 1.00 32.75 175 CYS A C 1
ATOM 1374 O O . CYS A 1 175 ? -35.409 -63.593 29.435 1.00 32.75 175 CYS A O 1
ATOM 1376 N N . PRO A 1 176 ? -35.061 -61.418 28.953 1.00 52.00 176 PRO A N 1
ATOM 1377 C CA . PRO A 1 176 ? -34.337 -60.158 28.690 1.00 52.00 176 PRO A CA 1
ATOM 1378 C C . PRO A 1 176 ? -35.071 -58.892 29.244 1.00 52.00 176 PRO A C 1
ATOM 1380 O O . PRO A 1 176 ? -36.014 -59.015 30.019 1.00 52.00 176 PRO A O 1
ATOM 1383 N N . ASP A 1 177 ? -34.643 -57.712 28.764 1.00 42.06 177 ASP A N 1
ATOM 1384 C CA . ASP A 1 177 ? -35.323 -56.396 28.739 1.00 42.06 177 ASP A CA 1
ATOM 1385 C C . ASP A 1 177 ? -35.442 -55.661 30.088 1.00 42.06 177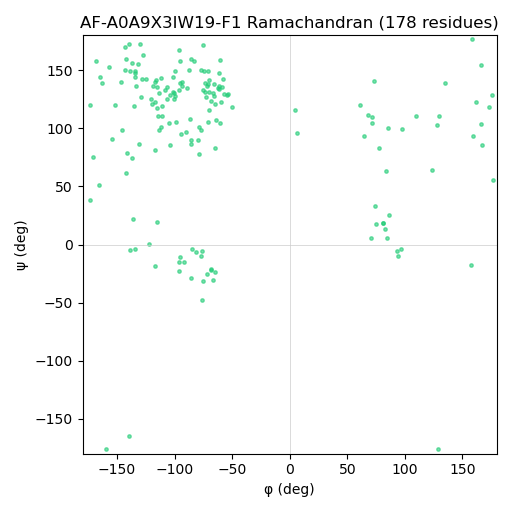 ASP A C 1
ATOM 1387 O O . ASP A 1 177 ? -35.675 -56.258 31.126 1.00 42.06 177 ASP 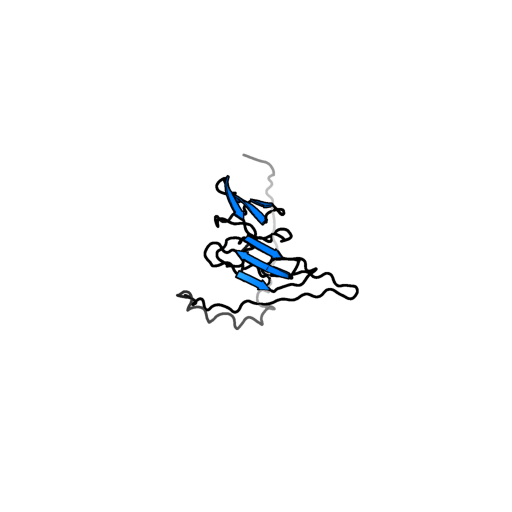A O 1
ATOM 1391 N N . GLY A 1 178 ? -35.286 -54.348 30.224 1.00 34.94 178 GLY A N 1
ATOM 1392 C CA . GLY A 1 178 ? -35.165 -53.210 29.323 1.00 34.94 178 GLY A CA 1
ATOM 1393 C C . GLY A 1 178 ? -35.359 -51.953 30.197 1.00 34.94 178 GLY A C 1
ATOM 1394 O O . GLY A 1 178 ? -35.945 -52.046 31.270 1.00 34.94 178 GLY A O 1
ATOM 1395 N N . TYR A 1 179 ? -34.799 -50.821 29.766 1.00 40.16 179 TYR A N 1
ATOM 1396 C CA . TYR A 1 179 ? -35.131 -49.431 30.131 1.00 40.16 179 TYR A CA 1
ATOM 1397 C C . TYR A 1 179 ? -36.194 -49.196 31.229 1.00 40.16 179 TYR A C 1
ATOM 1399 O O . TYR A 1 179 ? -37.364 -49.474 30.984 1.00 40.16 179 TYR A O 1
ATOM 1407 N N . VAL A 1 180 ? -35.811 -48.601 32.371 1.00 48.81 180 VAL A N 1
ATOM 1408 C CA . VAL A 1 180 ? -35.951 -47.169 32.764 1.00 48.81 180 VAL A CA 1
ATOM 1409 C C . VAL A 1 180 ? -34.994 -46.905 33.928 1.00 48.81 180 VAL A C 1
ATOM 1411 O O . VAL A 1 180 ? -34.918 -47.772 34.826 1.00 48.81 180 VAL A O 1
#

Nearest PDB structures (foldseek):
  4tz4-assembly1_A  TM=4.362E-01  e=4.253E-01  Homo sapiens

Radius of gyration: 33.26 Å; Cα contacts (8 Å, |Δi|>4): 280; chains: 1; bounding box: 57×92×61 Å

Secondary structure (DSSP, 8-state):
----TT--SSSSSPPEEEEETTTTEEEEE-TTT--EEEEE-S-TTPEE--B--SSSSSPBEEEEETTTTEEEEE-SSS--EEEE---TT-EE--B-SSSSS-PBP-EEBPPSSS--B----PPP----------------SSSS--S---------------------------------

pLDDT: mean 72.83, std 26.53, range [29.19, 98.62]

Solvent-accessible surface area (backbone atoms only — not comparable to full-atom values): 12061 Å² total; per-residue (Å²): 130,85,83,48,49,39,8,64,85,52,86,82,52,65,34,49,75,48,79,39,56,87,67,12,31,39,39,36,40,38,69,91,77,73,47,74,52,76,44,83,66,64,45,64,74,42,42,84,51,53,29,20,63,84,62,83,67,28,20,24,60,25,28,39,32,45,89,64,11,31,35,40,39,38,51,91,93,51,83,64,50,73,45,87,63,58,40,66,78,43,42,84,48,74,40,54,84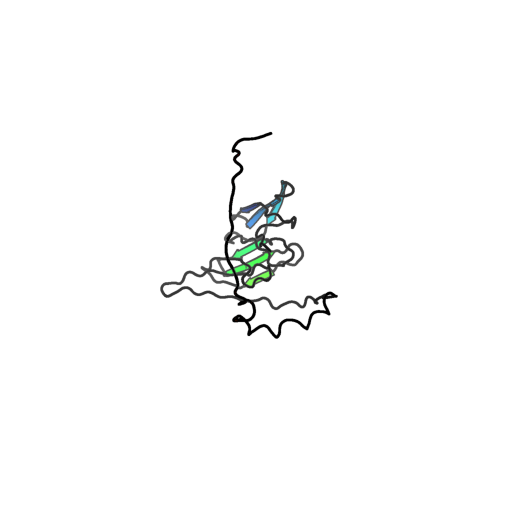,84,77,83,72,34,33,39,82,30,46,47,44,81,48,76,89,85,62,75,62,82,70,85,81,81,79,80,84,73,89,74,80,80,85,80,79,88,86,70,87,80,81,91,84,87,86,90,82,84,80,86,90,85,86,86,92,74,88,90,89,90,87,80,88,78,83,80,88,84,84,87,84,90,84,88,85,82,86,82,89,74,93,132

Sequence (180 aa):
MQMRDTDFDGDGKDDYAVWRPSDGTWYILFSGTGQTASYAWGLPGDIPVPANMTGDGRAELVVFRPSDGSWHVRPWDAPSYSLSWGVIGDIPVPMDHDGDGLASPAVFRQAQVGGTQWSRRHPAPGRHRRRRHQRAHLLRAAQRRLVQLRPLVGRVLGRARRRGGDAPRRGRGGCPDGYV